Protein AF-A0A968VNU8-F1 (afdb_monomer)

Nearest PDB structures (foldseek):
  8bqs-assembly1_Dn  TM=1.997E-01  e=6.671E+00  Tetrahymena thermophila SB210

Sequence (228 aa):
MAGILHDALRLPAYGGQLFDPDRFAFLEGRGAGSQWRETAAAPIPINNRTVLHLLEALQRLQIRVGGTVEPRKLSFRALDIEQIGHVYEGLLDHTAVRATGTIVGLVGTKNKEPEVALEELERLHLQGDPDLLGFLNKVTGRSDSALKKLIPSPESKTLDPQERNQLLIACHNDPALLQRMLPWVKLIRPDTFGIPMVIPAGSCVCDAGIRSPRDGDALYPPKTLTEE

Secondary structure (DSSP, 8-state):
-PPEEETTEEE----SGGG-TTTTGGGGTPPTT--TTTS---PPP--HHHHHHHHHHHHEEEEEETTEEEEEE--GGG--HHHHHHHHHHHHTEEEEE-SS-EEEB--STT---EEEHHHHHHHHHH-HHHHHHHHHHHH---HHHHHHHS--TTTT---HHHHHHHHHHTTT-HHHHHHHGGGTTTBPB-TTSSB-EE-TT-EEEEE----S------PPPGGGS--

Structure (mmCIF, N/CA/C/O backbone):
data_AF-A0A968VNU8-F1
#
_entry.id   AF-A0A968VNU8-F1
#
loop_
_atom_site.group_PDB
_atom_site.id
_atom_site.type_symbol
_atom_site.label_atom_id
_atom_site.label_alt_id
_atom_site.label_comp_id
_atom_site.label_asym_id
_atom_site.label_entity_id
_atom_site.label_seq_id
_atom_site.pdbx_PDB_ins_code
_atom_site.Cartn_x
_atom_site.Cartn_y
_atom_site.Cartn_z
_atom_site.occupancy
_atom_site.B_iso_or_equiv
_atom_site.auth_seq_id
_atom_site.auth_comp_id
_atom_site.auth_asym_id
_atom_site.auth_atom_id
_atom_site.pdbx_PDB_model_num
ATOM 1 N N . MET A 1 1 ? 19.684 0.352 -21.158 1.00 55.53 1 MET A N 1
ATOM 2 C CA . MET A 1 1 ? 19.599 1.831 -21.287 1.00 55.53 1 MET A CA 1
ATOM 3 C C . MET A 1 1 ? 20.708 2.350 -22.195 1.00 55.53 1 MET A C 1
ATOM 5 O O . MET A 1 1 ? 21.869 2.033 -21.960 1.00 55.53 1 MET A O 1
ATOM 9 N N . ALA A 1 2 ? 20.373 3.131 -23.224 1.00 60.25 2 ALA A N 1
ATOM 10 C CA . ALA A 1 2 ? 21.380 3.821 -24.029 1.00 60.25 2 ALA A CA 1
ATOM 11 C C . ALA A 1 2 ? 22.068 4.906 -23.182 1.00 60.25 2 ALA A C 1
ATOM 13 O O . ALA A 1 2 ? 21.410 5.586 -22.395 1.00 60.25 2 ALA A O 1
ATOM 14 N N . GLY A 1 3 ? 23.389 5.034 -23.305 1.00 66.00 3 GLY A N 1
ATOM 15 C CA . GLY A 1 3 ? 24.137 6.102 -22.644 1.00 66.00 3 GLY A CA 1
ATOM 16 C C . GLY A 1 3 ? 23.683 7.481 -23.121 1.00 66.00 3 GLY A C 1
ATOM 17 O O . GLY A 1 3 ? 23.106 7.618 -24.200 1.00 66.00 3 GLY A O 1
ATOM 18 N N . ILE A 1 4 ? 23.965 8.512 -22.330 1.00 77.44 4 ILE A N 1
ATOM 19 C CA . ILE A 1 4 ? 23.733 9.902 -22.727 1.00 77.44 4 ILE A CA 1
ATOM 20 C C . ILE A 1 4 ? 25.074 10.485 -23.147 1.00 77.44 4 ILE A C 1
ATOM 22 O O . ILE A 1 4 ? 26.011 10.530 -22.350 1.00 77.44 4 ILE A O 1
ATOM 26 N N . LEU A 1 5 ? 25.156 10.947 -24.394 1.00 67.75 5 LEU A N 1
ATOM 27 C CA . LEU A 1 5 ? 26.284 11.730 -24.879 1.00 67.75 5 LEU A CA 1
ATOM 28 C C . LEU A 1 5 ? 25.814 13.169 -25.110 1.00 67.75 5 LEU A C 1
ATOM 30 O O . LEU A 1 5 ? 25.195 13.477 -26.124 1.00 67.75 5 LEU A O 1
ATOM 34 N N . HIS A 1 6 ? 26.081 14.038 -24.141 1.00 79.12 6 HIS A N 1
ATOM 35 C CA . HIS A 1 6 ? 25.845 15.475 -24.226 1.00 79.12 6 HIS A CA 1
ATOM 36 C C . HIS A 1 6 ? 27.107 16.216 -23.762 1.00 79.12 6 HIS A C 1
ATOM 38 O O . HIS A 1 6 ? 27.848 15.702 -22.921 1.00 79.12 6 HIS A O 1
ATOM 44 N N . ASP A 1 7 ? 27.357 17.427 -24.266 1.00 76.94 7 ASP A N 1
ATOM 45 C CA . ASP A 1 7 ? 28.582 18.183 -23.942 1.00 76.94 7 ASP A CA 1
ATOM 46 C C . ASP A 1 7 ? 28.753 18.430 -22.434 1.00 76.94 7 ASP A C 1
ATOM 48 O O . ASP A 1 7 ? 29.863 18.374 -21.912 1.00 76.94 7 ASP A O 1
ATOM 52 N N . ALA A 1 8 ? 27.642 18.628 -21.718 1.00 80.69 8 ALA A N 1
ATOM 53 C CA . ALA A 1 8 ? 27.620 18.823 -20.265 1.00 80.69 8 ALA A CA 1
ATOM 54 C C . ALA A 1 8 ? 27.429 17.531 -19.440 1.00 80.69 8 ALA A C 1
ATOM 56 O O . ALA A 1 8 ? 27.560 17.568 -18.218 1.00 80.69 8 ALA A O 1
ATOM 57 N N . LEU A 1 9 ? 27.077 16.402 -20.068 1.00 70.31 9 LEU A N 1
ATOM 58 C CA . LEU A 1 9 ? 26.777 15.154 -19.363 1.00 70.31 9 LEU A CA 1
ATOM 59 C C . LEU A 1 9 ? 27.103 13.945 -20.238 1.00 70.31 9 LEU A C 1
ATOM 61 O O . LEU A 1 9 ? 26.444 13.689 -21.246 1.00 70.31 9 LEU A O 1
ATOM 65 N N . ARG A 1 10 ? 28.094 13.166 -19.802 1.00 76.44 10 ARG A N 1
ATOM 66 C CA . ARG A 1 10 ? 28.421 11.866 -20.387 1.00 76.44 10 ARG A CA 1
ATOM 67 C C . ARG A 1 10 ? 28.062 10.771 -19.397 1.00 76.44 10 ARG A C 1
ATOM 69 O O . ARG A 1 10 ? 28.742 10.600 -18.390 1.00 76.44 10 ARG A O 1
ATOM 76 N N . LEU A 1 11 ? 26.999 10.037 -19.698 1.00 75.69 11 LEU A N 1
ATOM 77 C CA . LEU A 1 11 ? 26.654 8.795 -19.017 1.00 75.69 11 LEU A CA 1
ATOM 78 C C . LEU A 1 11 ? 26.970 7.642 -19.970 1.00 75.69 11 LEU A C 1
ATOM 80 O O . LEU A 1 11 ? 26.360 7.578 -21.041 1.00 75.69 11 LEU A O 1
ATOM 84 N N . PRO A 1 12 ? 27.913 6.745 -19.631 1.00 66.88 12 PRO A N 1
ATOM 85 C CA . PRO A 1 12 ? 28.132 5.552 -20.434 1.00 66.88 12 PRO A CA 1
ATOM 86 C C . PRO A 1 12 ? 26.841 4.731 -20.488 1.00 66.88 12 PRO A C 1
ATOM 88 O O . PRO A 1 12 ? 26.024 4.764 -19.565 1.00 66.88 12 PRO A O 1
ATOM 91 N N . ALA A 1 13 ? 26.649 3.987 -21.577 1.00 64.75 13 ALA A N 1
ATOM 92 C CA . ALA A 1 13 ? 25.601 2.981 -21.593 1.00 64.75 13 ALA A CA 1
ATOM 93 C C . ALA A 1 13 ? 25.923 1.974 -20.484 1.00 64.75 13 ALA A C 1
ATOM 95 O O . ALA A 1 13 ? 26.979 1.343 -20.516 1.00 64.75 13 ALA A O 1
ATOM 96 N N . TYR A 1 14 ? 25.040 1.847 -19.494 1.00 60.44 14 TYR A N 1
ATOM 97 C CA . TYR A 1 14 ? 25.134 0.781 -18.503 1.00 60.44 14 TYR A CA 1
ATOM 98 C C . TYR A 1 14 ? 24.783 -0.532 -19.218 1.00 60.44 14 TYR A C 1
ATOM 100 O O . TYR A 1 14 ? 23.621 -0.925 -19.314 1.00 60.44 14 TYR A O 1
ATOM 108 N N . GLY A 1 15 ? 25.803 -1.131 -19.836 1.00 52.41 15 GLY A N 1
ATOM 109 C CA . GLY A 1 15 ? 25.737 -2.274 -20.748 1.00 52.41 15 GLY A CA 1
ATOM 110 C C . GLY A 1 15 ? 25.762 -3.624 -20.040 1.00 52.41 15 GLY A C 1
ATOM 111 O O . GLY A 1 15 ? 26.478 -4.519 -20.467 1.00 52.41 15 GLY A O 1
ATOM 112 N N . GLY A 1 16 ? 25.001 -3.759 -18.957 1.00 62.16 16 GLY A N 1
ATOM 113 C CA . GLY A 1 16 ? 24.791 -5.042 -18.296 1.00 62.16 16 GLY A CA 1
ATOM 114 C C . GLY A 1 16 ? 23.534 -5.728 -18.822 1.00 62.16 16 GLY A C 1
ATOM 115 O O . GLY A 1 16 ? 22.562 -5.067 -19.195 1.00 62.16 16 GLY A O 1
ATOM 116 N N . GLN A 1 17 ? 23.511 -7.060 -18.762 1.00 65.38 17 GLN A N 1
ATOM 117 C CA . GLN A 1 17 ? 22.324 -7.865 -19.071 1.00 65.38 17 GLN A CA 1
ATOM 118 C C . GLN A 1 17 ? 21.067 -7.416 -18.302 1.00 65.38 17 GLN A C 1
ATOM 120 O O . GLN A 1 17 ? 19.960 -7.643 -18.778 1.00 65.38 17 GLN A O 1
ATOM 125 N N . LEU A 1 18 ? 21.242 -6.779 -17.135 1.00 67.44 18 LEU A N 1
ATOM 126 C CA . LEU A 1 18 ? 20.182 -6.298 -16.244 1.00 67.44 18 LEU A CA 1
ATOM 127 C C . LEU A 1 18 ? 19.281 -5.213 -16.867 1.00 67.44 18 LEU A C 1
ATOM 129 O O . LEU A 1 18 ? 18.123 -5.097 -16.484 1.00 67.44 18 LEU A O 1
ATOM 133 N N . PHE A 1 19 ? 19.790 -4.438 -17.829 1.00 71.19 19 PHE A N 1
ATOM 134 C CA . PHE A 1 19 ? 19.057 -3.335 -18.469 1.00 71.19 19 PHE A CA 1
ATOM 135 C C . PHE A 1 19 ? 18.886 -3.533 -19.979 1.00 71.19 19 PHE A C 1
ATOM 137 O O . PHE A 1 19 ? 18.749 -2.551 -20.722 1.00 71.19 19 PHE A O 1
ATOM 144 N N . ASP A 1 20 ? 18.933 -4.790 -20.427 1.00 80.62 20 ASP A N 1
ATOM 145 C CA . ASP A 1 20 ? 18.524 -5.175 -21.772 1.00 80.62 20 ASP A CA 1
ATOM 146 C C . ASP A 1 20 ? 16.995 -5.004 -21.886 1.00 80.62 20 ASP A C 1
ATOM 148 O O . ASP A 1 20 ? 16.244 -5.705 -21.193 1.00 80.62 20 ASP A O 1
ATOM 152 N N . PRO A 1 21 ? 16.523 -4.064 -22.728 1.00 82.00 21 PRO A N 1
ATOM 153 C CA . PRO A 1 21 ? 15.108 -3.750 -22.816 1.00 82.00 21 PRO A CA 1
ATOM 154 C C . PRO A 1 21 ? 14.290 -4.935 -23.330 1.00 82.00 21 PRO A C 1
ATOM 156 O O . PRO A 1 21 ? 13.128 -5.041 -22.948 1.00 82.00 21 PRO A O 1
ATOM 159 N N . ASP A 1 22 ? 14.841 -5.813 -24.176 1.00 86.75 22 ASP A N 1
ATOM 160 C CA . ASP A 1 22 ? 14.116 -6.964 -24.736 1.00 86.75 22 ASP A CA 1
ATOM 161 C C . ASP A 1 22 ? 14.070 -8.134 -23.759 1.00 86.75 22 ASP A C 1
ATOM 163 O O . ASP A 1 22 ? 13.045 -8.811 -23.650 1.00 86.75 22 ASP A O 1
ATOM 167 N N . ARG A 1 23 ? 15.135 -8.326 -22.973 1.00 84.81 23 ARG A N 1
ATOM 168 C CA . ARG A 1 23 ? 15.144 -9.318 -21.891 1.00 84.81 23 ARG A CA 1
ATOM 169 C C . ARG A 1 23 ? 14.126 -8.986 -20.801 1.00 84.81 23 ARG A C 1
ATOM 171 O O . ARG A 1 23 ? 13.465 -9.885 -20.283 1.00 84.81 23 ARG A O 1
ATOM 178 N N . PHE A 1 24 ? 14.000 -7.707 -20.454 1.00 84.88 24 PHE A N 1
ATOM 179 C CA . PHE A 1 24 ? 13.098 -7.228 -19.407 1.00 84.88 24 PHE A CA 1
ATOM 180 C C . PHE A 1 24 ? 12.040 -6.278 -19.967 1.00 84.88 24 PHE A C 1
ATOM 182 O O . PHE A 1 24 ? 11.824 -5.189 -19.440 1.00 84.88 24 PHE A O 1
ATOM 189 N N . ALA A 1 25 ? 11.333 -6.722 -21.012 1.00 86.69 25 ALA A N 1
ATOM 190 C CA . ALA A 1 25 ? 10.297 -5.941 -21.695 1.00 86.69 25 ALA A CA 1
ATOM 191 C C . ALA A 1 25 ? 9.264 -5.311 -20.739 1.00 86.69 25 ALA A C 1
ATOM 193 O O . ALA A 1 25 ? 8.807 -4.194 -20.977 1.00 86.69 25 ALA A O 1
ATOM 194 N N . PHE A 1 26 ? 8.953 -5.976 -19.621 1.00 84.06 26 PHE A N 1
ATOM 195 C CA . PHE A 1 26 ? 8.019 -5.463 -18.617 1.00 84.06 26 PHE A CA 1
ATOM 196 C C . PHE A 1 26 ? 8.497 -4.173 -17.922 1.00 84.06 26 PHE A C 1
ATOM 198 O O . PHE A 1 26 ? 7.656 -3.356 -17.553 1.00 84.06 26 PHE A O 1
ATOM 205 N N . LEU A 1 27 ? 9.813 -3.956 -17.762 1.00 83.94 27 LEU A N 1
ATOM 206 C CA . LEU A 1 27 ? 10.361 -2.711 -17.198 1.00 83.94 27 LEU A CA 1
ATOM 207 C C . LEU A 1 27 ? 10.127 -1.525 -18.139 1.00 83.94 27 LEU A C 1
ATOM 209 O O . LEU A 1 27 ? 9.906 -0.406 -17.688 1.00 83.94 27 LEU A O 1
ATOM 213 N N . GLU A 1 28 ? 10.097 -1.798 -19.442 1.00 87.94 28 GLU A N 1
ATOM 214 C CA . GLU A 1 28 ? 9.776 -0.828 -20.490 1.00 87.94 28 GLU A CA 1
ATOM 215 C C . GLU A 1 28 ? 8.257 -0.704 -20.729 1.00 87.94 28 GLU A C 1
ATOM 217 O O . GLU A 1 28 ? 7.822 -0.022 -21.657 1.00 87.94 28 GLU A O 1
ATOM 222 N N . GLY A 1 29 ? 7.431 -1.389 -19.926 1.00 87.25 29 GLY A N 1
ATOM 223 C CA . GLY A 1 29 ? 5.977 -1.441 -20.100 1.00 87.25 29 GLY A CA 1
ATOM 224 C C . GLY A 1 29 ? 5.532 -2.129 -21.391 1.00 87.25 29 GLY A C 1
ATOM 225 O O . GLY A 1 29 ? 4.448 -1.854 -21.902 1.00 87.25 29 GLY A O 1
ATOM 226 N N . ARG A 1 30 ? 6.370 -3.014 -21.940 1.00 91.06 30 ARG A N 1
ATOM 227 C CA . ARG A 1 30 ? 6.097 -3.762 -23.170 1.00 91.06 30 ARG A CA 1
ATOM 228 C C . ARG A 1 30 ? 5.696 -5.207 -22.872 1.00 91.06 30 ARG A C 1
ATOM 230 O O . ARG A 1 30 ? 6.022 -5.770 -21.826 1.00 91.06 30 ARG A O 1
ATOM 237 N N . GLY A 1 31 ? 5.001 -5.827 -23.826 1.00 88.88 31 GLY A N 1
ATOM 238 C CA . GLY A 1 31 ? 4.638 -7.244 -23.764 1.00 88.88 31 GLY A CA 1
ATOM 239 C C . GLY A 1 31 ? 5.853 -8.172 -23.876 1.00 88.88 31 GLY A C 1
ATOM 240 O O . GLY A 1 31 ? 6.856 -7.828 -24.507 1.00 88.88 31 GLY A O 1
ATOM 241 N N . ALA A 1 32 ? 5.759 -9.365 -23.284 1.00 88.25 32 ALA A N 1
ATOM 242 C CA . ALA A 1 32 ? 6.806 -10.382 -23.381 1.00 88.25 32 ALA A CA 1
ATOM 243 C C . ALA A 1 32 ? 7.078 -10.766 -24.850 1.00 88.25 32 ALA A C 1
ATOM 245 O O . ALA A 1 32 ? 6.144 -10.930 -25.632 1.00 88.25 32 ALA A O 1
ATOM 246 N N . GLY A 1 33 ? 8.357 -10.896 -25.221 1.00 88.19 33 GLY A N 1
ATOM 247 C CA . GLY A 1 33 ? 8.783 -11.230 -26.588 1.00 88.19 33 GLY A CA 1
ATOM 248 C C . GLY A 1 33 ? 8.739 -10.072 -27.594 1.00 88.19 33 GLY A C 1
ATOM 249 O O . GLY A 1 33 ? 9.069 -10.274 -28.760 1.00 88.19 33 GLY A O 1
ATOM 250 N N . SER A 1 34 ? 8.351 -8.865 -27.172 1.00 91.44 34 SER A N 1
ATOM 251 C CA . SER A 1 34 ? 8.409 -7.678 -28.032 1.00 91.44 34 SER A CA 1
ATOM 252 C C . SER A 1 34 ? 9.844 -7.175 -28.218 1.00 91.44 34 SER A C 1
ATOM 254 O O . SER A 1 34 ? 10.688 -7.335 -27.334 1.00 91.44 34 SER A O 1
ATOM 256 N N . GLN A 1 35 ? 10.102 -6.482 -29.330 1.00 91.19 35 GLN A N 1
ATOM 257 C CA . GLN A 1 35 ? 11.398 -5.860 -29.623 1.00 91.19 35 GLN A CA 1
ATOM 258 C C . GLN A 1 35 ? 11.346 -4.341 -29.440 1.00 91.19 35 GLN A C 1
ATOM 260 O O . GLN A 1 35 ? 10.434 -3.683 -29.945 1.00 91.19 35 GLN A O 1
ATOM 265 N N . TRP A 1 36 ? 12.340 -3.765 -28.763 1.00 87.81 36 TRP A N 1
ATOM 266 C CA . TRP A 1 36 ? 12.357 -2.343 -28.392 1.00 87.81 36 TRP A CA 1
ATOM 267 C C . TRP A 1 36 ? 12.416 -1.400 -29.599 1.00 87.81 36 TRP A C 1
ATOM 269 O O . TRP A 1 36 ? 12.037 -0.237 -29.495 1.00 87.81 36 TRP A O 1
ATOM 279 N N . ARG A 1 37 ? 12.892 -1.895 -30.749 1.00 89.56 37 ARG A N 1
ATOM 280 C CA . ARG A 1 37 ? 12.937 -1.141 -32.011 1.00 89.56 37 ARG A CA 1
ATOM 281 C C . ARG A 1 37 ? 11.582 -1.047 -32.706 1.00 89.56 37 ARG A C 1
ATOM 283 O O . ARG A 1 37 ? 11.369 -0.122 -33.480 1.00 89.56 37 ARG A O 1
ATOM 290 N N . GLU A 1 38 ? 10.696 -2.004 -32.454 1.00 92.06 38 GLU A N 1
ATOM 291 C CA . GLU A 1 38 ? 9.412 -2.139 -33.152 1.00 92.06 38 GLU A CA 1
ATOM 292 C C . GLU A 1 38 ? 8.237 -1.731 -32.261 1.00 92.06 38 GLU A C 1
ATOM 294 O O . GLU A 1 38 ? 7.221 -1.235 -32.738 1.00 92.06 38 GLU A O 1
ATOM 299 N N . THR A 1 39 ? 8.376 -1.932 -30.951 1.00 91.06 39 THR A N 1
ATOM 300 C CA . THR A 1 39 ? 7.353 -1.628 -29.954 1.00 91.06 39 THR A CA 1
ATOM 301 C C . THR A 1 39 ? 7.827 -0.480 -29.078 1.00 91.06 39 THR A C 1
ATOM 303 O O . THR A 1 39 ? 8.815 -0.613 -28.355 1.00 91.06 39 THR A O 1
ATOM 306 N N . ALA A 1 40 ? 7.102 0.637 -29.120 1.00 90.62 40 ALA A N 1
ATOM 307 C CA . ALA A 1 40 ? 7.378 1.779 -28.260 1.00 90.62 40 ALA A CA 1
ATOM 308 C C . ALA A 1 40 ? 7.283 1.386 -26.776 1.00 90.62 40 ALA A C 1
ATOM 310 O O . ALA A 1 40 ? 6.383 0.647 -26.371 1.00 90.62 40 ALA A O 1
ATOM 311 N N . ALA A 1 41 ? 8.213 1.893 -25.970 1.00 89.31 41 ALA A N 1
ATOM 312 C CA . ALA A 1 41 ? 8.168 1.732 -24.525 1.00 89.31 41 ALA A CA 1
ATOM 313 C C . ALA A 1 41 ? 7.052 2.601 -23.925 1.00 89.31 41 ALA A C 1
ATOM 315 O O . ALA A 1 41 ? 6.873 3.758 -24.311 1.00 89.31 41 ALA A O 1
ATOM 316 N N . ALA A 1 42 ? 6.342 2.052 -22.943 1.00 90.25 42 ALA A N 1
ATOM 317 C CA . ALA A 1 42 ? 5.390 2.771 -22.104 1.00 90.25 42 ALA A CA 1
ATOM 318 C C . ALA A 1 42 ? 5.619 2.398 -20.627 1.00 90.25 42 ALA A C 1
ATOM 320 O O . ALA A 1 42 ? 4.755 1.760 -20.019 1.00 90.25 42 ALA A O 1
ATOM 321 N N . PRO A 1 43 ? 6.792 2.735 -20.048 1.00 85.88 43 PRO A N 1
ATOM 322 C CA . PRO A 1 43 ? 7.146 2.319 -18.696 1.00 85.88 43 PRO A CA 1
ATOM 323 C C . PRO A 1 43 ? 6.114 2.783 -17.669 1.00 85.88 43 PRO A C 1
ATOM 325 O O . PRO A 1 43 ? 5.495 3.841 -17.817 1.00 85.88 43 PRO A O 1
ATOM 328 N N . ILE A 1 44 ? 5.962 2.008 -16.595 1.00 80.56 44 ILE A N 1
ATOM 329 C CA . ILE A 1 44 ? 5.075 2.374 -15.488 1.00 80.56 44 ILE A CA 1
ATOM 330 C C . ILE A 1 44 ? 5.557 3.714 -14.910 1.00 80.56 44 ILE A C 1
ATOM 332 O O . ILE A 1 44 ? 6.738 3.833 -14.571 1.00 80.56 44 ILE A O 1
ATOM 336 N N . PRO A 1 45 ? 4.685 4.730 -14.781 1.00 82.81 45 PRO A N 1
ATOM 337 C CA . PRO A 1 45 ? 5.087 6.008 -14.217 1.00 82.81 45 PRO A CA 1
ATOM 338 C C . PRO A 1 45 ? 5.434 5.831 -12.735 1.00 82.81 45 PRO A C 1
ATOM 340 O O . PRO A 1 45 ? 4.579 5.489 -11.919 1.00 82.81 45 PRO A O 1
ATOM 343 N N . ILE A 1 46 ? 6.693 6.087 -12.379 1.00 82.88 46 ILE A N 1
ATOM 344 C CA . ILE A 1 46 ? 7.174 6.064 -10.993 1.00 82.88 46 ILE A CA 1
ATOM 345 C C . ILE A 1 46 ? 7.460 7.500 -10.559 1.00 82.88 46 ILE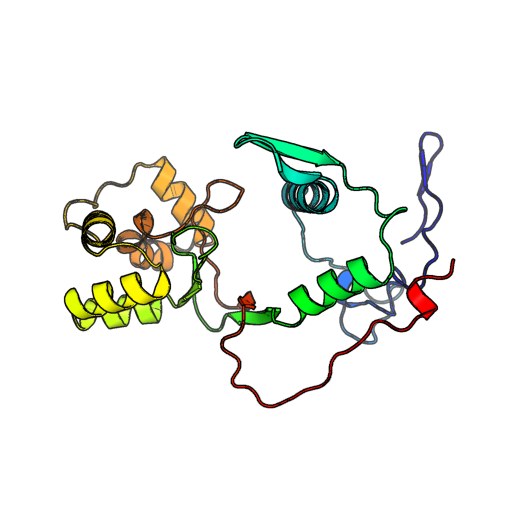 A C 1
ATOM 347 O O . ILE A 1 46 ? 8.177 8.239 -11.231 1.00 82.88 46 ILE A O 1
ATOM 351 N N . ASN A 1 47 ? 6.906 7.911 -9.419 1.00 84.62 47 ASN A N 1
ATOM 352 C CA . ASN A 1 47 ? 7.134 9.247 -8.877 1.00 84.62 47 ASN A CA 1
ATOM 353 C C . ASN A 1 47 ? 8.584 9.397 -8.370 1.00 84.62 47 ASN A C 1
ATOM 355 O O . ASN A 1 47 ? 9.090 8.522 -7.665 1.00 84.62 47 ASN A O 1
ATOM 359 N N . ASN A 1 48 ? 9.234 10.535 -8.639 1.00 87.62 48 ASN A N 1
ATOM 360 C CA . ASN A 1 48 ? 10.591 10.830 -8.152 1.00 87.62 48 ASN A CA 1
ATOM 361 C C . ASN A 1 48 ? 10.731 10.687 -6.627 1.00 87.62 48 ASN A C 1
ATOM 363 O O . ASN A 1 48 ? 11.777 10.262 -6.142 1.00 87.62 48 ASN A O 1
ATOM 367 N N . ARG A 1 49 ? 9.683 11.005 -5.858 1.00 85.19 49 ARG A N 1
ATOM 368 C CA . ARG A 1 49 ? 9.675 10.826 -4.401 1.00 85.19 49 ARG A CA 1
ATOM 369 C C . ARG A 1 49 ? 9.689 9.352 -4.000 1.00 85.19 49 ARG A C 1
ATOM 371 O O . ARG A 1 49 ? 10.332 9.014 -3.015 1.00 85.19 49 ARG A O 1
ATOM 378 N N . THR A 1 50 ? 9.053 8.473 -4.774 1.00 86.44 50 THR A N 1
ATOM 379 C CA . THR A 1 50 ? 9.153 7.019 -4.575 1.00 86.44 50 THR A CA 1
ATOM 380 C C . THR A 1 50 ? 10.589 6.549 -4.785 1.00 86.44 50 THR A C 1
ATOM 382 O O . THR A 1 50 ? 11.116 5.811 -3.957 1.00 86.44 50 THR A O 1
ATOM 385 N N . VAL A 1 51 ? 11.253 7.030 -5.844 1.00 89.00 51 VAL A N 1
ATOM 386 C CA . VAL A 1 51 ? 12.671 6.723 -6.102 1.00 89.00 51 VAL A CA 1
ATOM 387 C C . VAL A 1 51 ? 13.561 7.247 -4.973 1.00 89.00 51 VAL A C 1
ATOM 389 O O . VAL A 1 51 ? 14.441 6.528 -4.510 1.00 89.00 51 VAL A O 1
ATOM 392 N N . LEU A 1 52 ? 13.311 8.466 -4.485 1.00 89.44 52 LEU A N 1
ATOM 393 C CA . LEU A 1 52 ? 14.026 9.029 -3.340 1.00 89.44 52 LEU A CA 1
ATOM 394 C C . LEU A 1 52 ? 13.880 8.139 -2.100 1.00 89.44 52 LEU A C 1
ATOM 396 O O . LEU A 1 52 ? 14.891 7.727 -1.544 1.00 89.44 52 LEU A O 1
ATOM 400 N N . HIS A 1 53 ? 12.652 7.794 -1.707 1.00 86.50 53 HIS A N 1
ATOM 401 C CA . HIS A 1 53 ? 12.393 6.941 -0.540 1.00 86.50 53 HIS A CA 1
ATOM 402 C C . HIS A 1 53 ? 13.050 5.565 -0.666 1.00 86.50 53 HIS A C 1
ATOM 404 O O . HIS A 1 53 ? 13.637 5.075 0.296 1.00 86.50 53 HIS A O 1
ATOM 410 N N . LEU A 1 54 ? 13.015 4.964 -1.860 1.00 87.69 54 LEU A N 1
ATOM 411 C CA . LEU A 1 54 ? 13.709 3.708 -2.140 1.00 87.69 54 LEU A CA 1
ATOM 412 C C . LEU A 1 54 ? 15.223 3.852 -1.933 1.00 87.69 54 LEU A C 1
ATOM 414 O O . LEU A 1 54 ? 15.840 3.050 -1.235 1.00 87.69 54 LEU A O 1
ATOM 418 N N . LEU A 1 55 ? 15.827 4.890 -2.511 1.00 88.44 55 LEU A N 1
ATOM 419 C CA . LEU A 1 55 ? 17.255 5.162 -2.365 1.00 88.44 55 LEU A CA 1
ATOM 420 C C . LEU A 1 55 ? 17.637 5.434 -0.907 1.00 88.44 55 LEU A C 1
ATOM 422 O O . LEU A 1 55 ? 18.702 5.001 -0.473 1.00 88.44 55 LEU A O 1
ATOM 426 N N . GLU A 1 56 ? 16.789 6.124 -0.147 1.00 86.81 56 GLU A N 1
ATOM 427 C CA . GLU A 1 56 ? 17.000 6.349 1.281 1.00 86.81 56 GLU A CA 1
ATOM 428 C C . GLU A 1 56 ? 16.938 5.049 2.079 1.00 86.81 56 GLU A C 1
ATOM 430 O O . GLU A 1 56 ? 17.849 4.808 2.869 1.00 86.81 56 GLU A O 1
ATOM 435 N N . ALA A 1 57 ? 15.940 4.199 1.830 1.00 84.69 57 ALA A N 1
ATOM 436 C CA . ALA A 1 57 ? 15.797 2.900 2.484 1.00 84.69 57 ALA A CA 1
ATOM 437 C C . ALA A 1 57 ? 16.977 1.959 2.187 1.00 84.69 57 ALA A C 1
ATOM 439 O O . ALA A 1 57 ? 17.425 1.231 3.069 1.00 84.69 57 ALA A O 1
ATOM 440 N N . LEU A 1 58 ? 17.522 2.007 0.967 1.00 82.94 58 LEU A N 1
ATOM 441 C CA . LEU A 1 58 ? 18.678 1.199 0.570 1.00 82.94 58 LEU A CA 1
ATOM 442 C C . LEU A 1 58 ? 20.001 1.743 1.125 1.00 82.94 58 LEU A C 1
ATOM 444 O O . LEU A 1 58 ? 20.902 0.976 1.451 1.00 82.94 58 LEU A O 1
ATOM 448 N N . GLN A 1 59 ? 20.153 3.065 1.217 1.00 85.06 59 GLN A N 1
ATOM 449 C CA . GLN A 1 59 ? 21.429 3.684 1.587 1.00 85.06 59 GLN A CA 1
ATOM 450 C C . GLN A 1 59 ? 21.548 4.027 3.068 1.00 85.06 59 GLN A C 1
ATOM 452 O O . GLN A 1 59 ? 22.659 4.304 3.520 1.00 85.06 59 GLN A O 1
ATOM 457 N N . ARG A 1 60 ? 20.451 4.080 3.828 1.00 85.56 60 ARG A N 1
ATOM 458 C CA . ARG A 1 60 ? 20.459 4.488 5.237 1.00 85.56 60 ARG A CA 1
ATOM 459 C C . ARG A 1 60 ? 19.751 3.452 6.096 1.00 85.56 60 ARG A C 1
ATOM 461 O O . ARG A 1 60 ? 18.546 3.265 5.993 1.00 85.56 60 ARG A O 1
ATOM 468 N N . LEU A 1 61 ? 20.500 2.851 7.013 1.00 80.75 61 LEU A N 1
ATOM 469 C CA . LEU A 1 61 ? 19.968 1.940 8.016 1.00 80.75 61 LEU A CA 1
ATOM 470 C C . LEU A 1 61 ? 19.764 2.680 9.340 1.00 80.75 61 LEU A C 1
ATOM 472 O O . LEU A 1 61 ? 20.635 3.429 9.781 1.00 80.75 61 LEU A O 1
ATOM 476 N N . GLN A 1 62 ? 18.628 2.462 9.993 1.00 80.31 62 GLN A N 1
ATOM 477 C CA . GLN A 1 62 ? 18.369 2.990 11.330 1.00 80.31 62 GLN A CA 1
ATOM 478 C C 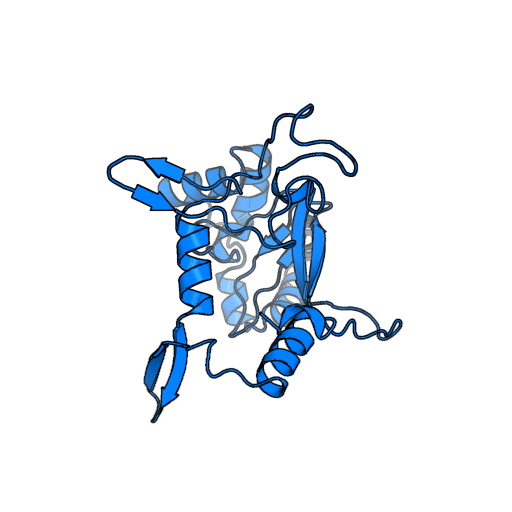. GLN A 1 62 ? 18.916 2.023 12.387 1.00 80.31 62 GLN A C 1
ATOM 480 O O . GLN A 1 62 ? 18.364 0.941 12.582 1.00 80.31 62 GLN A O 1
ATOM 485 N N . ILE A 1 63 ? 19.991 2.403 13.082 1.00 78.12 63 ILE A N 1
ATOM 486 C CA . ILE A 1 63 ? 20.621 1.576 14.122 1.00 78.12 63 ILE A CA 1
ATOM 487 C C . ILE A 1 63 ? 20.249 2.134 15.492 1.00 78.12 63 ILE A C 1
ATOM 489 O O . ILE A 1 63 ? 20.344 3.336 15.729 1.00 78.12 63 ILE A O 1
ATOM 493 N N . ARG A 1 64 ? 19.844 1.260 16.419 1.00 75.12 64 ARG A N 1
ATOM 494 C CA . ARG A 1 64 ? 19.693 1.638 17.829 1.00 75.12 64 ARG A CA 1
ATOM 495 C C . ARG A 1 64 ? 21.032 1.532 18.543 1.00 75.12 64 ARG A C 1
ATOM 497 O O . ARG A 1 64 ? 21.562 0.432 18.670 1.00 75.12 64 ARG A O 1
ATOM 504 N N . VAL A 1 65 ? 21.531 2.648 19.061 1.00 73.25 65 VAL A N 1
ATOM 505 C CA . VAL A 1 65 ? 22.732 2.706 19.902 1.00 73.25 65 VAL A CA 1
ATOM 506 C C . VAL A 1 65 ? 22.384 3.483 21.167 1.00 73.25 65 VAL A C 1
ATOM 508 O O . VAL A 1 65 ? 21.914 4.613 21.097 1.00 73.25 65 VAL A O 1
ATOM 511 N N . GLY A 1 66 ? 22.543 2.857 22.337 1.00 74.94 66 GLY A N 1
ATOM 512 C CA . GLY A 1 66 ? 22.325 3.531 23.626 1.00 74.94 66 GLY A CA 1
ATOM 513 C C . GLY A 1 66 ? 20.911 4.090 23.849 1.00 74.94 66 GLY A C 1
ATOM 514 O O . GLY A 1 66 ? 20.753 5.056 24.581 1.00 74.94 66 GLY A O 1
ATOM 515 N N . GLY A 1 67 ? 19.886 3.516 23.207 1.00 79.19 67 GLY A N 1
ATOM 516 C CA . GLY A 1 67 ? 18.498 3.994 23.294 1.00 79.19 67 GLY A CA 1
ATOM 517 C C . GLY A 1 67 ? 18.108 5.040 22.242 1.00 79.19 67 GLY A C 1
ATOM 518 O O . GLY A 1 67 ? 16.917 5.294 22.068 1.00 79.19 67 GLY A O 1
ATOM 519 N N . THR A 1 68 ? 19.069 5.565 21.479 1.00 75.00 68 THR A N 1
ATOM 520 C CA . THR A 1 68 ? 18.834 6.501 20.371 1.00 75.00 68 THR A CA 1
ATOM 521 C C . THR A 1 68 ? 18.845 5.757 19.037 1.00 75.00 68 THR A C 1
ATOM 523 O O . THR A 1 68 ? 19.608 4.809 18.850 1.00 75.00 68 THR A O 1
ATOM 526 N N . VAL A 1 69 ? 17.971 6.150 18.107 1.00 81.81 69 VAL A N 1
ATOM 527 C CA . VAL A 1 69 ? 17.978 5.648 16.726 1.00 81.81 69 VAL A CA 1
ATOM 528 C C . VAL A 1 69 ? 18.798 6.611 15.877 1.00 81.81 69 VAL A C 1
ATOM 530 O O . VAL A 1 69 ? 18.395 7.757 15.694 1.00 81.81 69 VAL A O 1
ATOM 533 N N . GLU A 1 70 ? 19.924 6.147 15.346 1.00 84.12 70 GLU A N 1
ATOM 534 C CA . GLU A 1 70 ? 20.799 6.943 14.486 1.00 84.12 70 GLU A CA 1
ATOM 535 C C . GLU A 1 70 ? 20.805 6.391 13.051 1.00 84.12 70 GLU A C 1
ATOM 537 O O . GLU A 1 70 ? 20.952 5.177 12.854 1.00 84.12 70 GLU A O 1
ATOM 542 N N . PRO A 1 71 ? 20.643 7.248 12.024 1.00 83.00 71 PRO A N 1
ATOM 543 C CA . PRO A 1 71 ? 20.757 6.827 10.636 1.00 83.00 71 PRO A CA 1
ATOM 544 C C . PRO A 1 71 ? 22.231 6.643 10.258 1.00 83.00 71 PRO A C 1
ATOM 546 O O . PRO A 1 71 ? 23.023 7.586 10.297 1.00 83.00 71 PRO A O 1
ATOM 549 N N . ARG A 1 72 ? 22.602 5.440 9.819 1.00 83.56 72 ARG A N 1
ATOM 550 C CA . ARG A 1 72 ? 23.949 5.117 9.339 1.00 83.56 72 ARG A CA 1
ATOM 551 C C . ARG A 1 72 ? 23.919 4.785 7.855 1.00 83.56 72 ARG A C 1
ATOM 553 O O . ARG A 1 72 ? 23.060 4.036 7.400 1.00 83.56 72 ARG A O 1
ATOM 560 N N . LYS A 1 73 ? 24.868 5.336 7.093 1.00 83.38 73 LYS A N 1
ATOM 561 C CA . LYS A 1 73 ? 25.002 5.009 5.669 1.00 83.38 73 LYS A CA 1
ATOM 562 C C . LYS A 1 73 ? 25.459 3.560 5.490 1.00 83.38 73 LYS A C 1
ATOM 564 O O . LYS A 1 73 ? 26.415 3.140 6.141 1.00 83.38 73 LYS A O 1
ATOM 569 N N . LEU A 1 74 ? 24.800 2.839 4.590 1.00 79.62 74 LEU A N 1
ATOM 570 C CA . LEU A 1 74 ? 25.162 1.493 4.167 1.00 79.62 74 LEU A CA 1
ATOM 571 C C . LEU A 1 74 ? 26.120 1.568 2.971 1.00 79.62 74 LEU A C 1
ATOM 573 O O . LEU A 1 74 ? 25.902 2.337 2.035 1.00 79.62 74 LEU A O 1
ATOM 577 N N . SER A 1 75 ? 27.184 0.766 3.001 1.00 78.56 75 SER A N 1
ATOM 578 C CA . SER A 1 75 ? 28.089 0.585 1.865 1.00 78.56 75 SER A CA 1
ATOM 579 C C . SER A 1 75 ? 27.919 -0.823 1.314 1.00 78.56 75 SER A C 1
ATOM 581 O O . SER A 1 75 ? 28.365 -1.785 1.934 1.00 78.56 75 SER A O 1
ATOM 583 N N . PHE A 1 76 ? 27.322 -0.939 0.127 1.00 75.81 76 PHE A N 1
ATOM 584 C CA . PHE A 1 76 ? 27.120 -2.229 -0.542 1.00 75.81 76 PHE A CA 1
ATOM 585 C C . PHE A 1 76 ? 28.437 -2.924 -0.926 1.00 75.81 76 PHE A C 1
ATOM 587 O O . PHE A 1 76 ? 28.458 -4.136 -1.081 1.00 75.81 76 PHE A O 1
ATOM 594 N N . ARG A 1 77 ? 29.558 -2.188 -1.000 1.00 71.38 77 ARG A N 1
ATOM 595 C CA . ARG A 1 77 ? 30.900 -2.758 -1.242 1.00 71.38 77 ARG A CA 1
ATOM 596 C C . ARG A 1 77 ? 31.401 -3.666 -0.119 1.00 71.38 77 ARG A C 1
ATOM 598 O O . ARG A 1 77 ? 32.338 -4.419 -0.334 1.00 71.38 77 ARG A O 1
ATOM 605 N N . ALA A 1 78 ? 30.848 -3.513 1.081 1.00 70.06 78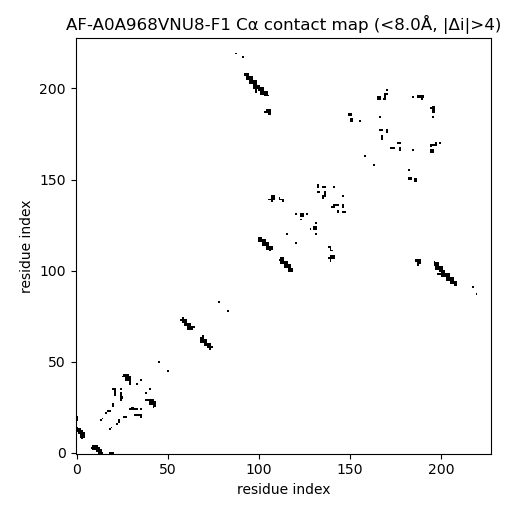 ALA A N 1
ATOM 606 C CA . ALA A 1 78 ? 31.261 -4.254 2.268 1.00 70.06 78 ALA A CA 1
ATOM 607 C C . ALA A 1 78 ? 30.248 -5.342 2.662 1.00 70.06 78 ALA A C 1
ATOM 609 O O . ALA A 1 78 ? 30.366 -5.905 3.747 1.00 70.06 78 ALA A O 1
ATOM 610 N N . LEU A 1 79 ? 29.232 -5.600 1.828 1.00 70.75 79 LEU A N 1
ATOM 611 C CA . LEU A 1 79 ? 28.280 -6.680 2.069 1.00 70.75 79 LEU A CA 1
ATOM 612 C C . LEU A 1 79 ? 28.901 -8.005 1.638 1.00 70.75 79 LEU A C 1
ATOM 614 O O . LEU A 1 79 ? 29.257 -8.178 0.476 1.00 70.75 79 LEU A O 1
ATOM 618 N N . ASP A 1 80 ? 29.013 -8.925 2.590 1.00 75.75 80 ASP A N 1
ATOM 619 C CA . ASP A 1 80 ? 29.426 -10.299 2.326 1.00 75.75 80 ASP A CA 1
ATOM 620 C C . ASP A 1 80 ? 28.246 -11.133 1.793 1.00 75.75 80 ASP A C 1
ATOM 622 O O . ASP A 1 80 ? 27.076 -10.774 1.966 1.00 75.75 80 ASP A O 1
ATOM 626 N N . ILE A 1 81 ? 28.548 -12.273 1.174 1.00 77.56 81 ILE A N 1
ATOM 627 C CA . ILE A 1 81 ? 27.591 -13.226 0.602 1.00 77.56 81 ILE A CA 1
ATOM 628 C C . ILE A 1 81 ? 26.527 -13.625 1.635 1.00 77.56 81 ILE A C 1
ATOM 630 O O . ILE A 1 81 ? 25.349 -13.706 1.295 1.00 77.56 81 ILE A O 1
ATOM 634 N N . GLU A 1 82 ? 26.911 -13.809 2.901 1.00 81.25 82 GLU A N 1
ATOM 635 C CA . GLU A 1 82 ? 25.986 -14.145 3.994 1.00 81.25 82 GLU A CA 1
ATOM 636 C C . GLU A 1 82 ? 24.954 -13.035 4.255 1.00 81.25 82 GLU A C 1
ATOM 638 O O . GLU A 1 82 ? 23.763 -13.303 4.408 1.00 81.25 82 GLU A O 1
ATOM 643 N N . GLN A 1 83 ? 25.383 -11.767 4.240 1.00 73.62 83 GLN A N 1
ATOM 644 C CA . GLN A 1 83 ? 24.495 -10.613 4.437 1.00 73.62 83 GLN A CA 1
ATOM 645 C C . GLN A 1 83 ? 23.498 -10.483 3.282 1.00 73.62 83 GLN A C 1
ATOM 647 O O . GLN A 1 83 ? 22.325 -10.186 3.503 1.00 73.62 83 GLN A O 1
ATOM 652 N N . ILE A 1 84 ? 23.954 -10.731 2.052 1.00 74.38 84 ILE A N 1
ATOM 653 C CA . ILE A 1 84 ? 23.095 -10.742 0.864 1.00 74.38 84 ILE A CA 1
ATOM 654 C C . ILE A 1 84 ? 22.100 -11.908 0.949 1.00 74.38 84 ILE A C 1
ATOM 656 O O . ILE A 1 84 ? 20.916 -11.711 0.685 1.00 74.38 84 ILE A O 1
ATOM 660 N N . GLY A 1 85 ? 22.548 -13.088 1.392 1.00 78.00 85 GLY A N 1
ATOM 661 C CA . GLY A 1 85 ? 21.695 -14.253 1.644 1.00 78.00 85 GLY A CA 1
ATOM 662 C C . GLY A 1 85 ? 20.534 -13.942 2.589 1.00 78.00 85 GLY A C 1
ATOM 663 O O . GLY A 1 85 ? 19.385 -14.200 2.240 1.00 78.00 85 GLY A O 1
ATOM 664 N N . HIS A 1 86 ? 20.805 -13.280 3.717 1.00 76.56 86 HIS A N 1
ATOM 665 C CA . HIS A 1 86 ? 19.761 -12.866 4.661 1.00 76.56 86 HIS A CA 1
ATOM 666 C C . HIS A 1 86 ? 18.738 -11.889 4.068 1.00 76.56 86 HIS A C 1
ATOM 668 O O . HIS A 1 86 ? 17.558 -11.947 4.413 1.00 76.56 86 HIS A O 1
ATOM 674 N N . VAL A 1 87 ? 19.162 -10.993 3.168 1.00 75.69 87 VAL A N 1
ATOM 675 C CA . VAL A 1 87 ? 18.227 -10.103 2.461 1.00 75.69 87 VAL A CA 1
ATOM 676 C C . VAL A 1 87 ? 17.314 -10.914 1.547 1.00 75.69 87 VAL A C 1
ATOM 678 O O . VAL A 1 87 ? 16.106 -10.694 1.559 1.00 75.69 87 VAL A O 1
ATOM 681 N N . TYR A 1 88 ? 17.862 -11.864 0.785 1.00 76.88 88 TYR A N 1
ATOM 682 C CA . TYR A 1 88 ? 17.055 -12.729 -0.076 1.00 76.88 88 TYR A CA 1
ATOM 683 C C . TYR A 1 88 ? 16.065 -13.569 0.725 1.00 76.88 88 TYR A C 1
ATOM 685 O O . TYR A 1 88 ? 14.887 -13.571 0.383 1.00 76.88 88 TYR A O 1
ATOM 693 N N . GLU A 1 89 ? 16.506 -14.209 1.809 1.00 77.81 89 GLU A N 1
ATOM 694 C CA . GLU A 1 89 ? 15.630 -14.974 2.705 1.00 77.81 89 GLU A CA 1
ATOM 695 C C . GLU A 1 89 ? 14.470 -14.121 3.224 1.00 77.81 89 GLU A C 1
ATOM 697 O O . GLU A 1 89 ? 13.317 -14.533 3.131 1.00 77.81 89 GLU A O 1
ATOM 702 N N . GLY A 1 90 ? 14.749 -12.894 3.679 1.00 74.25 90 GLY A N 1
ATOM 703 C CA . GLY A 1 90 ? 13.712 -11.975 4.150 1.00 74.25 90 GLY A CA 1
ATOM 704 C C . GLY A 1 90 ? 12.708 -11.554 3.071 1.00 74.25 90 GLY A C 1
ATOM 705 O O . GLY A 1 90 ? 11.581 -11.181 3.394 1.00 74.25 90 GLY A O 1
ATOM 706 N N . LEU A 1 91 ? 13.083 -11.624 1.791 1.00 71.62 91 LEU A N 1
ATOM 707 C CA . LEU A 1 91 ? 12.200 -11.313 0.667 1.00 71.62 91 LEU A CA 1
ATOM 708 C C . LEU A 1 91 ? 11.376 -12.516 0.191 1.00 71.62 91 LEU A C 1
ATOM 710 O O . LEU A 1 91 ? 10.348 -12.299 -0.445 1.00 71.62 91 LEU A O 1
ATOM 714 N N . LEU A 1 92 ? 11.772 -13.757 0.503 1.00 76.62 92 LEU A N 1
ATOM 715 C CA . LEU A 1 92 ? 11.060 -14.960 0.041 1.00 76.62 92 LEU A CA 1
ATOM 716 C C . LEU A 1 92 ? 9.618 -15.035 0.559 1.00 76.62 92 LEU A C 1
ATOM 718 O O . LEU A 1 92 ? 8.740 -15.538 -0.142 1.00 76.62 92 LEU A O 1
ATOM 722 N N . ASP A 1 93 ? 9.358 -14.481 1.742 1.00 68.25 93 ASP A N 1
ATOM 723 C CA . ASP A 1 93 ? 8.024 -14.473 2.350 1.00 68.25 93 ASP A CA 1
ATOM 724 C C . ASP A 1 93 ? 7.075 -13.420 1.742 1.00 68.25 93 ASP A C 1
ATOM 726 O O . ASP A 1 93 ? 5.905 -13.332 2.126 1.00 68.25 93 ASP A O 1
ATOM 730 N N . HIS A 1 94 ? 7.548 -12.622 0.779 1.00 72.88 94 HIS A N 1
ATOM 731 C CA . HIS A 1 94 ? 6.780 -11.540 0.169 1.00 72.88 94 HIS A CA 1
ATOM 732 C C . HIS A 1 94 ? 6.389 -11.912 -1.259 1.00 72.88 94 HIS A C 1
ATOM 734 O O . HIS A 1 94 ? 7.230 -12.036 -2.148 1.00 72.88 94 HIS A O 1
ATOM 740 N N . THR A 1 95 ? 5.088 -12.058 -1.508 1.00 77.50 95 THR A N 1
ATOM 741 C CA . THR A 1 95 ? 4.566 -12.297 -2.859 1.00 77.50 95 THR A CA 1
ATOM 742 C C . THR A 1 95 ? 3.766 -11.092 -3.330 1.00 77.50 95 THR A C 1
ATOM 744 O O . THR A 1 95 ? 2.847 -10.642 -2.654 1.00 77.50 95 THR A O 1
ATOM 747 N N . ALA A 1 96 ? 4.070 -10.594 -4.529 1.00 81.75 96 ALA A N 1
ATOM 748 C CA . ALA A 1 96 ? 3.224 -9.603 -5.177 1.00 81.75 96 ALA A CA 1
ATOM 749 C C . ALA A 1 96 ? 1.985 -10.286 -5.780 1.00 81.75 96 ALA A C 1
ATOM 751 O O . ALA A 1 96 ? 2.101 -11.152 -6.649 1.00 81.75 96 ALA A O 1
ATOM 752 N N . VAL A 1 97 ? 0.7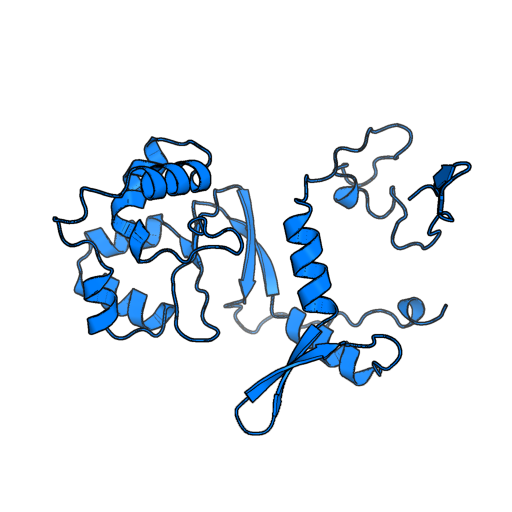99 -9.876 -5.344 1.00 83.31 97 VAL A N 1
ATOM 753 C CA . VAL A 1 97 ? -0.495 -10.344 -5.850 1.00 83.31 97 VAL A CA 1
ATOM 754 C C . VAL A 1 97 ? -1.283 -9.180 -6.436 1.00 83.31 97 VAL A C 1
ATOM 756 O O . VAL A 1 97 ? -1.060 -8.022 -6.089 1.00 83.31 97 VAL A O 1
ATOM 759 N N . ARG A 1 98 ? -2.215 -9.466 -7.349 1.00 83.50 98 ARG A N 1
ATOM 760 C CA . ARG A 1 98 ? -3.139 -8.443 -7.853 1.00 83.50 98 ARG A CA 1
ATOM 761 C C . ARG A 1 98 ? -4.362 -8.358 -6.952 1.00 83.50 98 ARG A C 1
ATOM 763 O O . ARG A 1 98 ? -5.017 -9.370 -6.712 1.00 83.50 98 ARG A O 1
ATOM 770 N N . ALA A 1 99 ? -4.689 -7.149 -6.510 1.00 86.38 99 ALA A N 1
ATOM 771 C CA . ALA A 1 99 ? -5.897 -6.870 -5.751 1.00 86.38 99 ALA A CA 1
ATOM 772 C C . ALA A 1 99 ? -7.137 -7.187 -6.602 1.00 86.38 99 ALA A C 1
ATOM 774 O O . ALA A 1 99 ? -7.296 -6.658 -7.703 1.00 86.38 99 ALA A O 1
ATOM 775 N N . THR A 1 100 ? -8.020 -8.051 -6.106 1.00 86.12 100 THR A N 1
ATOM 776 C CA . THR A 1 100 ? -9.289 -8.394 -6.776 1.00 86.12 100 THR A CA 1
ATOM 777 C C . THR A 1 100 ? -10.411 -7.405 -6.458 1.00 86.12 100 THR A C 1
ATOM 779 O O . THR A 1 100 ? -11.376 -7.311 -7.212 1.00 86.12 100 THR A O 1
ATOM 782 N N . GLY A 1 101 ? -10.267 -6.649 -5.370 1.00 86.94 101 GLY A N 1
ATOM 783 C CA . GLY A 1 101 ? -11.181 -5.609 -4.907 1.00 86.94 101 GLY A CA 1
ATOM 784 C C . GLY A 1 101 ? -10.409 -4.440 -4.302 1.00 86.94 101 GLY A C 1
ATOM 785 O O . GLY A 1 101 ? -9.179 -4.395 -4.388 1.00 86.94 101 GLY A O 1
ATOM 786 N N . THR A 1 102 ? -11.121 -3.492 -3.696 1.00 89.88 102 THR A N 1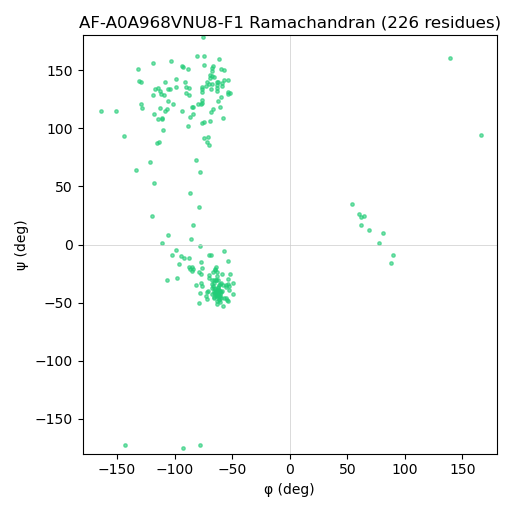
ATOM 787 C CA . THR A 1 102 ? -10.469 -2.367 -3.022 1.00 89.88 102 THR A CA 1
ATOM 788 C C . THR A 1 102 ? -9.896 -2.825 -1.689 1.00 89.88 102 THR A C 1
ATOM 790 O O . THR A 1 102 ? -10.613 -3.338 -0.833 1.00 89.88 102 THR A O 1
ATOM 793 N N . ILE A 1 103 ? -8.603 -2.604 -1.495 1.00 90.75 103 ILE A N 1
ATOM 794 C CA . ILE A 1 103 ? -7.882 -2.931 -0.270 1.00 90.75 103 ILE A CA 1
ATOM 795 C C . ILE A 1 103 ? -7.552 -1.631 0.467 1.00 90.75 103 ILE A C 1
ATOM 797 O O . ILE A 1 103 ? -7.197 -0.623 -0.144 1.00 90.75 103 ILE A O 1
ATOM 801 N N . VAL A 1 104 ? -7.673 -1.648 1.790 1.00 89.94 104 VAL A N 1
ATOM 802 C CA . VAL A 1 104 ? -7.313 -0.535 2.670 1.00 89.94 104 VAL A CA 1
ATOM 803 C C . VAL A 1 104 ? -6.177 -0.941 3.600 1.00 89.94 104 VAL A C 1
ATOM 805 O O . VAL A 1 104 ? -6.206 -2.010 4.209 1.00 89.94 104 VAL A O 1
ATOM 808 N N . GLY A 1 105 ? -5.171 -0.076 3.721 1.00 90.00 105 GLY A N 1
ATOM 809 C CA . GLY A 1 105 ? -4.096 -0.252 4.696 1.00 90.00 105 GLY A CA 1
ATOM 810 C C . GLY A 1 105 ? -4.517 0.320 6.042 1.00 90.00 105 GLY A C 1
ATOM 811 O O . GLY A 1 105 ? -4.768 1.521 6.143 1.00 90.00 105 GLY A O 1
ATOM 812 N N . LEU A 1 106 ? -4.596 -0.506 7.084 1.00 88.75 106 LEU A N 1
ATOM 813 C CA . LEU A 1 106 ? -5.035 -0.064 8.409 1.00 88.75 106 LEU A CA 1
ATOM 814 C C . LEU A 1 106 ? -3.855 0.332 9.297 1.00 88.75 106 LEU A C 1
ATOM 816 O O . LEU A 1 106 ? -2.740 -0.177 9.177 1.00 88.75 106 LEU A O 1
ATOM 820 N N . VAL A 1 107 ? -4.110 1.224 10.253 1.00 87.25 107 VAL A N 1
ATOM 821 C CA . VAL A 1 107 ? -3.102 1.604 11.245 1.00 87.25 107 VAL A CA 1
ATOM 822 C C . VAL A 1 107 ? -2.957 0.498 12.298 1.00 87.25 107 VAL A C 1
ATOM 824 O O . VAL A 1 107 ? -3.790 0.375 13.202 1.00 87.25 107 VAL A O 1
ATOM 827 N N . GLY A 1 108 ? -1.875 -0.278 12.213 1.00 85.25 108 GLY A N 1
ATOM 828 C CA . GLY A 1 108 ? -1.507 -1.297 13.198 1.00 85.25 108 GLY A CA 1
ATOM 829 C C . GLY A 1 108 ? -0.559 -0.820 14.302 1.00 85.25 108 GLY A C 1
ATOM 830 O O . GLY A 1 108 ? -0.246 0.366 14.447 1.00 85.25 108 GLY A O 1
ATOM 831 N N . THR A 1 109 ? -0.132 -1.765 15.141 1.00 83.44 109 THR A N 1
ATOM 832 C CA . THR A 1 109 ? 1.005 -1.596 16.055 1.00 83.44 109 THR A CA 1
ATOM 833 C C . THR A 1 109 ? 2.336 -1.684 15.302 1.00 83.44 109 THR A C 1
ATOM 835 O O . THR A 1 109 ? 2.383 -1.838 14.085 1.00 83.44 109 THR A O 1
ATOM 838 N N . LYS A 1 110 ? 3.455 -1.526 16.013 1.00 75.88 110 LYS A N 1
ATOM 839 C CA . LYS A 1 110 ? 4.791 -1.512 15.406 1.00 75.88 110 LYS A CA 1
ATOM 840 C C . LYS A 1 110 ? 5.030 -2.763 14.550 1.00 75.88 110 LYS A C 1
ATOM 842 O O . LYS A 1 110 ? 4.847 -3.873 15.042 1.00 75.88 110 LYS A O 1
ATOM 847 N N . ASN A 1 111 ? 5.484 -2.559 13.312 1.00 69.69 111 ASN A N 1
ATOM 848 C CA . ASN A 1 111 ? 5.718 -3.600 12.302 1.00 69.69 111 ASN A CA 1
ATOM 849 C C . ASN A 1 111 ? 4.457 -4.380 11.880 1.00 69.69 111 ASN A C 1
ATOM 851 O O . ASN A 1 111 ? 4.573 -5.454 11.299 1.00 69.69 111 ASN A O 1
ATOM 855 N N . LYS A 1 112 ? 3.258 -3.863 12.172 1.00 77.06 112 LYS A N 1
ATOM 856 C CA . LYS A 1 112 ? 1.998 -4.379 11.640 1.00 77.06 112 LYS A CA 1
ATOM 857 C C . LYS A 1 112 ? 1.373 -3.332 10.733 1.00 77.06 112 LYS A C 1
ATOM 859 O O . LYS A 1 112 ? 0.837 -2.332 11.206 1.00 77.06 112 LYS A O 1
ATOM 864 N N . GLU A 1 113 ? 1.403 -3.601 9.438 1.00 81.69 113 GLU A N 1
ATOM 865 C CA . GLU A 1 113 ? 0.752 -2.785 8.414 1.00 81.69 113 GLU A CA 1
ATOM 866 C C . GLU A 1 113 ? -0.251 -3.650 7.651 1.00 81.69 113 GLU A C 1
ATOM 868 O O . GLU A 1 113 ? 0.017 -4.066 6.530 1.00 81.69 113 GLU A O 1
ATOM 873 N N . PRO A 1 114 ? -1.373 -4.020 8.288 1.00 84.12 114 PRO A N 1
ATOM 874 C CA . PRO A 1 114 ? -2.306 -4.946 7.678 1.00 84.12 114 PRO A CA 1
ATOM 875 C C . PRO A 1 114 ? -3.079 -4.292 6.536 1.00 84.12 114 PRO A C 1
ATOM 877 O O . PRO A 1 114 ? -3.611 -3.186 6.664 1.00 84.12 114 PRO A O 1
ATOM 880 N N . GLU A 1 115 ? -3.197 -5.041 5.454 1.00 87.44 115 GLU A N 1
ATOM 881 C CA . GLU A 1 115 ? -3.984 -4.711 4.278 1.00 87.44 115 GLU A CA 1
ATOM 882 C C . GLU A 1 115 ? -5.246 -5.577 4.284 1.00 87.44 115 GLU A C 1
ATOM 884 O O . GLU A 1 115 ? -5.178 -6.801 4.393 1.00 87.44 115 GLU A O 1
ATOM 889 N N . VAL A 1 116 ? -6.418 -4.943 4.245 1.00 86.88 116 VAL A N 1
ATOM 890 C CA . VAL A 1 116 ? -7.713 -5.623 4.387 1.00 86.88 116 VAL A CA 1
ATOM 891 C C . VAL A 1 116 ? -8.632 -5.217 3.243 1.00 86.88 116 VAL A C 1
ATOM 893 O O . VAL A 1 116 ? -8.673 -4.050 2.864 1.00 86.88 116 VAL A O 1
ATOM 896 N N . ALA A 1 117 ? -9.392 -6.167 2.699 1.00 89.00 117 ALA A N 1
ATOM 897 C CA . ALA A 1 117 ? -10.426 -5.864 1.713 1.00 89.00 117 ALA A CA 1
ATOM 898 C C . ALA A 1 117 ? -11.527 -4.983 2.326 1.00 89.00 117 ALA A C 1
ATOM 900 O O . ALA A 1 117 ? -12.026 -5.265 3.418 1.00 89.00 117 ALA A O 1
ATOM 901 N N . LEU A 1 118 ? -11.943 -3.938 1.612 1.00 87.38 118 LEU A N 1
ATOM 902 C CA . LEU A 1 118 ? -13.015 -3.048 2.055 1.00 87.38 118 LEU A CA 1
ATOM 903 C C . LEU A 1 118 ? -14.320 -3.818 2.285 1.00 87.38 118 LEU A C 1
ATOM 905 O O . LEU A 1 118 ? -15.009 -3.591 3.275 1.00 87.38 118 LEU A O 1
ATOM 909 N N . GLU A 1 119 ? -14.619 -4.769 1.403 1.00 86.81 119 GLU A N 1
ATOM 910 C CA . GLU A 1 119 ? -15.803 -5.622 1.481 1.00 86.81 119 GLU A CA 1
ATOM 911 C C . GLU A 1 119 ? -15.837 -6.440 2.780 1.00 86.81 119 GLU A C 1
ATOM 913 O O . GLU A 1 119 ? -16.907 -6.680 3.336 1.00 86.81 119 GLU A O 1
ATOM 918 N N . GLU A 1 120 ? -14.673 -6.846 3.294 1.00 86.50 120 GLU A N 1
ATOM 919 C CA . GLU A 1 120 ? -14.584 -7.588 4.551 1.00 86.50 120 GLU A CA 1
ATOM 920 C C . GLU A 1 120 ? -14.908 -6.693 5.752 1.00 86.50 120 GLU A C 1
ATOM 922 O O . GLU A 1 120 ? -15.635 -7.110 6.656 1.00 86.50 120 GLU A O 1
ATOM 927 N N . LEU A 1 121 ? -14.443 -5.439 5.740 1.00 85.94 121 LEU A N 1
ATOM 928 C CA . LEU A 1 121 ? -14.796 -4.458 6.770 1.00 85.94 121 LEU A CA 1
ATOM 929 C C . LEU A 1 121 ? -16.292 -4.136 6.747 1.00 85.94 121 LEU A C 1
ATOM 931 O O . LEU A 1 121 ? -16.927 -4.115 7.799 1.00 85.94 121 LEU A O 1
ATOM 935 N N . GLU A 1 122 ? -16.868 -3.937 5.561 1.00 87.81 122 GLU A N 1
ATOM 936 C CA . GLU A 1 122 ? -18.304 -3.700 5.389 1.00 87.81 122 GLU A CA 1
ATOM 937 C C . GLU A 1 122 ? -19.133 -4.901 5.869 1.00 87.81 122 GLU A C 1
ATOM 939 O O . GLU A 1 122 ? -20.121 -4.727 6.583 1.00 87.81 122 GLU A O 1
ATOM 944 N N . ARG A 1 123 ? -18.707 -6.129 5.550 1.00 87.88 123 ARG A N 1
ATOM 945 C CA . ARG A 1 123 ? -19.363 -7.364 5.999 1.00 87.88 123 ARG A CA 1
ATOM 946 C C . ARG A 1 123 ? -19.361 -7.495 7.520 1.00 87.88 123 ARG A C 1
ATOM 948 O O . ARG A 1 123 ? -20.404 -7.787 8.101 1.00 87.88 123 ARG A O 1
ATOM 955 N N . LEU A 1 124 ? -18.215 -7.267 8.162 1.00 85.75 124 LEU A N 1
ATOM 956 C CA . LEU A 1 124 ? -18.086 -7.327 9.621 1.00 85.75 124 LEU A CA 1
ATOM 957 C C . LEU A 1 124 ? -18.880 -6.210 10.305 1.00 85.75 124 LEU A C 1
ATOM 959 O O . LEU A 1 124 ? -19.492 -6.439 11.344 1.00 85.75 124 LEU A O 1
ATOM 963 N N . HIS A 1 125 ? -18.945 -5.025 9.695 1.00 85.19 125 HIS A N 1
ATOM 964 C CA . HIS A 1 125 ? -19.778 -3.931 10.192 1.00 85.19 125 HIS A CA 1
ATOM 965 C C . HIS A 1 125 ? -21.267 -4.289 10.216 1.00 85.19 125 HIS A C 1
ATOM 967 O O . HIS A 1 125 ? -21.963 -3.961 11.173 1.00 85.19 125 HIS A O 1
ATOM 973 N N . LEU A 1 126 ? -21.750 -4.991 9.185 1.00 84.88 126 LEU A N 1
ATOM 974 C CA . LEU A 1 126 ? -23.137 -5.458 9.107 1.00 84.88 126 LEU A CA 1
ATOM 975 C C . LEU A 1 126 ? -23.450 -6.582 10.109 1.00 84.88 126 LEU A C 1
ATOM 977 O O . LEU A 1 126 ? -24.598 -6.715 10.525 1.00 84.88 126 LEU A O 1
ATOM 981 N N . GLN A 1 127 ? -22.455 -7.393 10.482 1.00 83.62 127 GLN A N 1
ATOM 982 C CA . GLN A 1 127 ? -22.598 -8.477 11.467 1.00 83.62 127 GLN A CA 1
ATOM 983 C C . GLN A 1 127 ? -22.622 -7.949 12.907 1.00 83.62 127 GLN A C 1
ATOM 985 O O . GLN A 1 127 ? -23.360 -8.474 13.741 1.00 83.62 127 GLN A O 1
ATOM 990 N N . GLY A 1 128 ? -21.883 -6.869 13.173 1.00 81.50 128 GLY A N 1
ATOM 991 C CA . GLY A 1 128 ? -21.957 -6.101 14.408 1.00 81.50 128 GLY A CA 1
ATOM 992 C C . GLY A 1 128 ? -20.592 -5.659 14.936 1.00 81.50 128 GLY A C 1
ATOM 993 O O . GLY A 1 128 ? -19.545 -6.236 14.641 1.00 81.50 128 GLY A O 1
ATOM 994 N N . ASP A 1 129 ? -20.618 -4.650 15.806 1.00 79.12 129 ASP A N 1
ATOM 995 C CA . ASP A 1 129 ? -19.425 -4.079 16.438 1.00 79.12 129 ASP A CA 1
ATOM 996 C C . ASP A 1 129 ? -18.514 -5.070 17.197 1.00 79.12 129 ASP A C 1
ATOM 998 O O . ASP A 1 129 ? -17.295 -4.868 17.148 1.00 79.12 129 ASP A O 1
ATOM 1002 N N . PRO A 1 130 ? -19.000 -6.118 17.907 1.00 82.69 130 PRO A N 1
ATOM 1003 C CA . PRO A 1 130 ? -18.095 -7.022 18.622 1.00 82.69 130 PRO A CA 1
ATOM 1004 C C . PRO A 1 130 ? -17.219 -7.857 17.677 1.00 82.69 130 PRO A C 1
ATOM 1006 O O . PRO A 1 130 ? -16.033 -8.036 17.961 1.00 82.69 130 PRO A O 1
ATOM 1009 N N . ASP A 1 131 ? -17.761 -8.307 16.543 1.00 84.19 131 ASP A N 1
ATOM 1010 C CA . ASP A 1 131 ? -17.019 -9.105 15.559 1.00 84.19 131 ASP A CA 1
ATOM 1011 C C . ASP A 1 131 ? -15.999 -8.245 14.807 1.00 84.19 131 ASP A C 1
ATOM 1013 O O . ASP A 1 131 ? -14.840 -8.639 14.641 1.00 84.19 131 ASP A O 1
ATOM 1017 N N . LEU A 1 132 ? -16.391 -7.018 14.441 1.00 85.12 132 LEU A N 1
ATOM 1018 C CA . LEU A 1 132 ? -15.493 -6.030 13.847 1.00 85.12 132 LEU A CA 1
ATOM 1019 C C . LEU A 1 132 ? -14.323 -5.697 14.784 1.00 85.12 132 LEU A C 1
ATOM 1021 O O . LEU A 1 132 ? -13.169 -5.680 14.354 1.00 85.12 132 LEU A O 1
ATOM 1025 N N . LEU A 1 133 ? -14.593 -5.461 16.072 1.00 85.19 133 LEU A N 1
ATOM 1026 C CA . LEU A 1 133 ? -13.553 -5.186 17.065 1.00 85.19 133 LEU A CA 1
ATOM 1027 C C . LEU A 1 133 ? -12.606 -6.371 17.254 1.00 85.19 133 LEU A C 1
ATOM 1029 O O . LEU A 1 133 ? -11.391 -6.170 17.283 1.00 85.19 133 LEU A O 1
ATOM 1033 N N . GLY A 1 134 ? -13.139 -7.593 17.339 1.00 85.69 134 GLY A N 1
ATOM 1034 C CA . GLY A 1 134 ? -12.332 -8.807 17.459 1.00 85.69 134 GLY A CA 1
ATOM 1035 C C . GLY A 1 134 ? -11.403 -9.010 16.260 1.00 85.69 134 GLY A C 1
ATOM 1036 O O . GLY A 1 134 ? -10.210 -9.284 16.429 1.00 85.69 134 GLY A O 1
ATOM 1037 N N . PHE A 1 135 ? -11.921 -8.802 15.047 1.00 86.19 135 PHE A N 1
ATOM 1038 C CA . PHE A 1 135 ? -11.128 -8.853 13.821 1.00 86.19 135 PHE A CA 1
ATOM 1039 C C . PHE A 1 135 ? -10.047 -7.767 13.795 1.00 86.19 135 PHE A C 1
ATOM 1041 O O . PHE A 1 135 ? -8.865 -8.070 13.611 1.00 86.19 135 PHE A O 1
ATOM 1048 N N . LEU A 1 136 ? -10.421 -6.508 14.043 1.00 86.12 136 LEU A N 1
ATOM 1049 C CA . LEU A 1 136 ? -9.486 -5.386 14.040 1.00 86.12 136 LEU A CA 1
ATOM 1050 C C . LEU A 1 136 ? -8.401 -5.551 15.107 1.00 86.12 136 LEU A C 1
ATOM 1052 O O . LEU A 1 136 ? -7.242 -5.265 14.818 1.00 86.12 136 LEU A O 1
ATOM 1056 N N . ASN A 1 137 ? -8.716 -6.048 16.304 1.00 87.56 137 ASN A N 1
ATOM 1057 C CA . ASN A 1 137 ? -7.720 -6.316 17.345 1.00 87.56 137 ASN A CA 1
ATOM 1058 C C . ASN A 1 137 ? -6.722 -7.388 16.882 1.00 87.56 137 ASN A C 1
ATOM 1060 O O . ASN A 1 137 ? -5.512 -7.156 16.908 1.00 87.56 137 ASN A O 1
ATOM 1064 N N . LYS A 1 138 ? -7.207 -8.515 16.345 1.00 86.19 138 LYS A N 1
ATOM 1065 C CA . LYS A 1 138 ? -6.348 -9.591 15.825 1.00 86.19 138 LYS A CA 1
ATOM 1066 C C . LYS A 1 138 ? -5.393 -9.092 14.734 1.00 86.19 138 LYS A C 1
ATOM 1068 O O . LYS A 1 138 ? -4.197 -9.397 14.761 1.00 86.19 138 LYS A O 1
ATOM 1073 N N . VAL A 1 139 ? -5.923 -8.311 13.797 1.00 83.44 139 VAL A N 1
ATOM 1074 C CA . VAL A 1 139 ? -5.212 -7.859 12.596 1.00 83.44 139 VAL A CA 1
ATOM 1075 C C . VAL A 1 139 ? -4.268 -6.692 12.905 1.00 83.44 139 VAL A C 1
ATOM 1077 O O . VAL A 1 139 ? -3.077 -6.753 12.605 1.00 83.44 139 VAL A O 1
ATOM 1080 N N . THR A 1 140 ? -4.755 -5.652 13.580 1.00 83.56 140 THR A N 1
ATOM 1081 C CA . THR A 1 140 ? -3.972 -4.440 13.885 1.00 83.56 140 THR A CA 1
ATOM 1082 C C . THR A 1 140 ? -3.104 -4.582 15.138 1.00 83.56 140 THR A C 1
ATOM 1084 O O . THR A 1 140 ? -2.133 -3.845 15.304 1.00 83.56 140 THR A O 1
ATOM 1087 N N . GLY A 1 141 ? -3.426 -5.517 16.038 1.00 82.75 141 GLY A N 1
ATOM 1088 C CA . GLY A 1 141 ? -2.797 -5.661 17.354 1.00 82.75 141 GLY A CA 1
ATOM 1089 C C . GLY A 1 141 ? -3.121 -4.529 18.335 1.00 82.75 141 GLY A C 1
ATOM 1090 O O . GLY A 1 141 ? -2.425 -4.389 19.340 1.00 82.75 141 GLY A O 1
ATOM 1091 N N . ARG A 1 142 ? -4.103 -3.673 18.028 1.00 84.56 142 ARG A N 1
ATOM 1092 C CA . ARG A 1 142 ? -4.512 -2.548 18.880 1.00 84.56 142 ARG A CA 1
ATOM 1093 C C . ARG A 1 142 ? -5.569 -2.969 19.893 1.00 84.56 142 ARG A C 1
ATOM 1095 O O . ARG A 1 142 ? -6.371 -3.853 19.625 1.00 84.56 142 ARG A O 1
ATOM 1102 N N . SER A 1 143 ? -5.590 -2.291 21.042 1.00 84.12 143 SER A N 1
ATOM 1103 C CA . SER A 1 143 ? -6.595 -2.537 22.077 1.00 84.12 143 SER A CA 1
ATOM 1104 C C . SER A 1 143 ? -7.991 -2.108 21.625 1.00 84.12 143 SER A C 1
ATOM 1106 O O . SER A 1 143 ? -8.155 -1.100 20.933 1.00 84.12 143 SER A O 1
ATOM 1108 N N . ASP A 1 144 ? -9.011 -2.802 22.123 1.00 81.88 144 ASP A N 1
ATOM 1109 C CA . ASP A 1 144 ? -10.418 -2.493 21.847 1.00 81.88 144 ASP A CA 1
ATOM 1110 C C . ASP A 1 144 ? -10.774 -1.043 22.198 1.00 81.88 144 ASP A C 1
ATOM 1112 O O . ASP A 1 144 ? -11.549 -0.396 21.502 1.00 81.88 144 ASP A O 1
ATOM 1116 N N . SER A 1 145 ? -10.176 -0.494 23.260 1.00 80.75 145 SER A N 1
ATOM 1117 C CA . SER A 1 145 ? -10.376 0.899 23.676 1.00 80.75 145 SER A CA 1
ATOM 1118 C C . SER A 1 145 ? -9.838 1.920 22.670 1.00 80.75 145 SER A C 1
ATOM 1120 O O . SER A 1 145 ? -10.406 3.004 22.543 1.00 80.75 145 SER A O 1
ATOM 1122 N N . ALA A 1 146 ? -8.753 1.598 21.961 1.00 81.75 146 ALA A N 1
ATOM 1123 C CA . ALA A 1 146 ? -8.210 2.439 20.902 1.00 81.75 146 ALA A CA 1
ATOM 1124 C C . ALA A 1 146 ? -9.039 2.290 19.623 1.00 81.75 146 ALA A C 1
ATOM 1126 O O . ALA A 1 146 ? -9.369 3.289 18.992 1.00 81.75 146 ALA A O 1
ATOM 1127 N N . LEU A 1 147 ? -9.435 1.060 19.286 1.00 82.75 147 LEU A N 1
ATOM 1128 C CA . LEU A 1 147 ? -10.253 0.774 18.110 1.00 82.75 147 LEU A CA 1
ATOM 1129 C C . LEU A 1 147 ? -11.645 1.403 18.214 1.00 82.75 147 LEU A C 1
ATOM 1131 O O . LEU A 1 147 ? -12.072 2.043 17.265 1.00 82.75 147 LEU A O 1
ATOM 1135 N N . LYS A 1 148 ? -12.304 1.361 19.378 1.00 81.25 148 LYS A N 1
ATOM 1136 C CA . LYS A 1 148 ? -13.604 2.027 19.605 1.00 81.25 148 LYS A CA 1
ATOM 1137 C C . LYS A 1 148 ? -13.584 3.542 19.375 1.00 81.25 148 LYS A C 1
ATOM 1139 O O . LYS A 1 148 ? -14.621 4.110 19.071 1.00 81.25 148 LYS A O 1
ATOM 1144 N N . LYS A 1 149 ? -12.429 4.206 19.516 1.00 80.06 149 LYS A N 1
ATOM 1145 C CA . LYS A 1 149 ? -12.280 5.641 19.195 1.00 80.06 149 LYS A CA 1
ATOM 1146 C C . LYS A 1 149 ? -12.147 5.904 17.693 1.00 80.06 149 LYS A C 1
ATOM 1148 O O . LYS A 1 149 ? -12.369 7.029 17.252 1.00 80.06 149 LYS A O 1
ATOM 1153 N N . LEU A 1 150 ? -11.694 4.899 16.946 1.00 74.94 150 LEU A N 1
ATOM 1154 C CA . LEU A 1 150 ? -11.407 4.974 15.514 1.00 74.94 150 LEU A CA 1
ATOM 1155 C C . LEU A 1 150 ? -12.558 4.424 14.665 1.00 74.94 150 LEU A C 1
ATOM 1157 O O . LEU A 1 150 ? -12.742 4.881 13.541 1.00 74.94 150 LEU A O 1
ATOM 1161 N N . ILE A 1 151 ? -13.324 3.473 15.205 1.00 72.25 151 ILE A N 1
ATOM 1162 C CA . ILE A 1 151 ? -14.589 3.003 14.639 1.00 72.25 151 ILE A CA 1
ATOM 1163 C C . ILE A 1 151 ? -15.566 4.187 14.611 1.00 72.25 151 ILE A C 1
ATOM 1165 O O . ILE A 1 151 ? -15.572 5.002 15.539 1.00 72.25 151 ILE A O 1
ATOM 1169 N N . PRO A 1 152 ? -16.359 4.323 13.541 1.00 63.03 1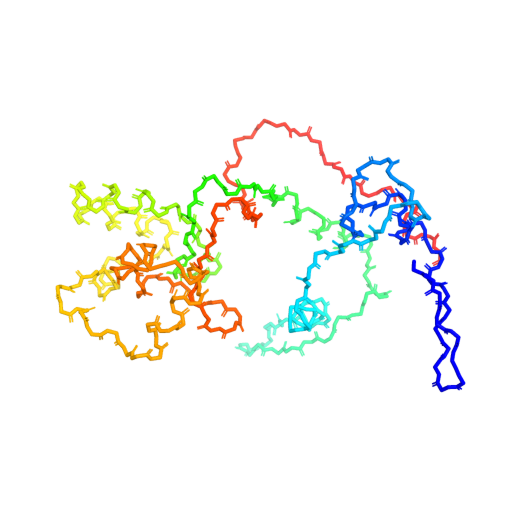52 PRO A N 1
ATOM 1170 C CA . PRO A 1 152 ? -17.225 5.471 13.336 1.00 63.03 152 PRO A CA 1
ATOM 1171 C C . PRO A 1 152 ? -18.224 5.654 14.487 1.00 63.03 152 PRO A C 1
ATOM 1173 O O . PRO A 1 152 ? -19.215 4.939 14.590 1.00 63.03 152 PRO A O 1
ATOM 1176 N N . SER A 1 153 ? -18.018 6.687 15.308 1.00 55.28 153 SER A N 1
ATOM 1177 C CA . SER A 1 153 ? -19.135 7.329 16.001 1.00 55.28 153 SER A CA 1
ATOM 1178 C C . SER A 1 153 ? -19.988 8.067 14.957 1.00 55.28 153 SER A C 1
ATOM 1180 O O . SER A 1 153 ? -19.418 8.684 14.048 1.00 55.28 153 SER A O 1
ATOM 1182 N N . PRO A 1 154 ? -21.330 8.093 15.090 1.00 52.28 154 PRO A N 1
ATOM 1183 C CA . PRO A 1 154 ? -22.263 8.743 14.147 1.00 52.28 154 PRO A CA 1
ATOM 1184 C C . PRO A 1 154 ? -22.008 10.250 13.907 1.00 52.28 154 PRO A C 1
ATOM 1186 O O . PRO A 1 154 ? -22.629 10.873 13.046 1.00 52.28 154 PRO A O 1
ATOM 1189 N N . GLU A 1 155 ? -21.065 10.818 14.652 1.00 46.91 155 GLU A N 1
ATOM 1190 C CA . GLU A 1 155 ? -20.671 12.222 14.740 1.00 46.91 155 GLU A CA 1
ATOM 1191 C C .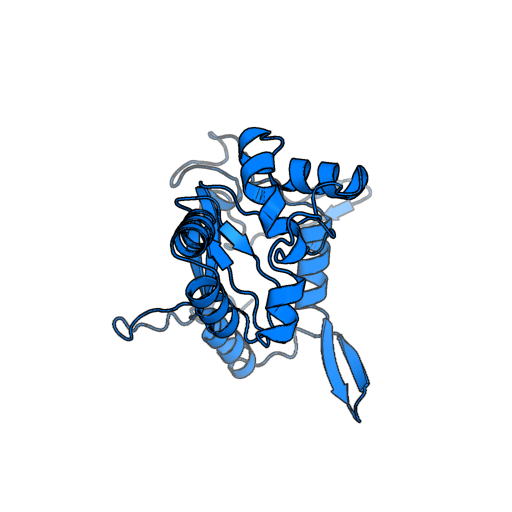 GLU A 1 155 ? -19.498 12.574 13.805 1.00 46.91 155 GLU A C 1
ATOM 1193 O O . GLU A 1 155 ? -19.213 13.745 13.577 1.00 46.91 155 GLU A O 1
ATOM 1198 N N . SER A 1 156 ? -18.843 11.584 13.182 1.00 52.22 156 SER A N 1
ATOM 1199 C CA . SER A 1 156 ? -17.738 11.802 12.230 1.00 52.22 156 SER A CA 1
ATOM 1200 C C . SER A 1 156 ? -18.216 12.214 10.823 1.00 52.22 156 SER A C 1
ATOM 1202 O O . SER A 1 156 ? -17.590 11.863 9.825 1.00 52.22 156 SER A O 1
ATOM 1204 N N . LYS A 1 157 ? -19.341 12.939 10.725 1.00 54.38 157 LYS A N 1
ATOM 1205 C CA . LYS A 1 157 ? -19.935 13.393 9.451 1.00 54.38 157 LYS A CA 1
ATOM 1206 C C . LYS A 1 157 ? -19.226 14.595 8.825 1.00 54.38 157 LYS A C 1
ATOM 1208 O O . LYS A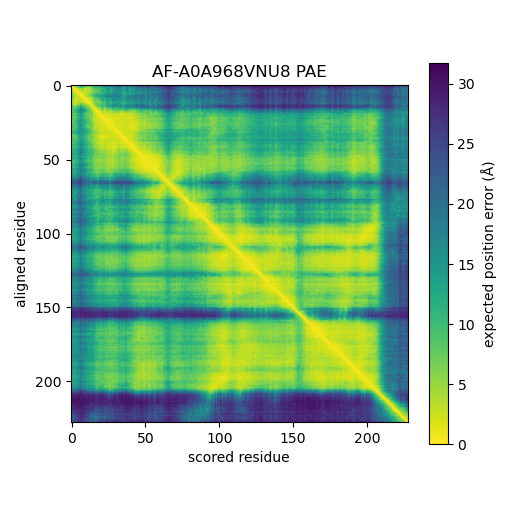 1 157 ? -19.431 14.861 7.643 1.00 54.38 157 LYS A O 1
ATOM 1213 N N . THR A 1 158 ? -18.388 15.304 9.573 1.00 56.50 158 THR A N 1
ATOM 1214 C CA . THR A 1 158 ? -17.632 16.454 9.067 1.00 56.50 158 THR A CA 1
ATOM 1215 C C . THR A 1 158 ? -16.148 16.118 9.056 1.00 56.50 158 THR A C 1
ATOM 1217 O O . THR A 1 158 ? -15.449 16.342 10.040 1.00 56.50 158 THR A O 1
ATOM 1220 N N . LEU A 1 159 ? -15.681 15.540 7.949 1.00 66.75 159 LEU A N 1
ATOM 1221 C CA . LEU A 1 159 ? -14.256 15.580 7.623 1.00 66.75 159 LEU A CA 1
ATOM 1222 C C . LEU A 1 159 ? -13.880 17.011 7.268 1.00 66.75 159 LEU A C 1
ATOM 1224 O O . LEU A 1 159 ? -14.686 17.723 6.655 1.00 66.75 159 LEU A O 1
ATOM 1228 N N . ASP A 1 160 ? -12.661 17.408 7.616 1.00 79.06 160 ASP A N 1
ATOM 1229 C CA . ASP A 1 160 ? -12.121 18.660 7.111 1.00 79.06 160 ASP A CA 1
ATOM 1230 C C . ASP A 1 160 ? -12.126 18.633 5.565 1.00 79.06 160 ASP A C 1
ATOM 1232 O O . ASP A 1 160 ? -11.880 17.574 4.965 1.00 79.06 160 ASP A O 1
ATOM 1236 N N . PRO A 1 161 ? -12.427 19.748 4.870 1.00 81.56 161 PRO A N 1
ATOM 1237 C CA . PRO A 1 161 ? -12.424 19.773 3.411 1.00 81.56 161 PRO A CA 1
ATOM 1238 C C . PRO A 1 161 ? -11.106 19.282 2.796 1.00 81.56 161 PRO A C 1
ATOM 1240 O O . PRO A 1 161 ? -11.132 18.705 1.706 1.00 81.56 161 PRO A O 1
ATOM 1243 N N . GLN A 1 162 ? -9.969 19.455 3.485 1.00 82.75 162 GLN A N 1
ATOM 1244 C CA . GLN A 1 162 ? -8.677 18.952 3.019 1.00 82.75 162 GLN A CA 1
ATOM 1245 C C . GLN A 1 162 ? -8.582 17.428 3.132 1.00 82.75 162 GLN A C 1
ATOM 1247 O O . GLN A 1 162 ? -8.220 16.779 2.152 1.00 82.75 162 GLN A O 1
ATOM 1252 N N . GLU A 1 163 ? -8.966 16.845 4.270 1.00 81.00 163 GLU A N 1
ATOM 1253 C CA . GLU A 1 163 ? -8.980 15.387 4.475 1.00 81.00 163 GLU A CA 1
ATOM 1254 C C . GLU A 1 163 ? -9.923 14.695 3.486 1.00 81.00 163 GLU A C 1
ATOM 1256 O O . GLU A 1 163 ? -9.598 13.657 2.907 1.00 81.00 163 GLU A O 1
ATOM 1261 N N . ARG A 1 164 ? -11.085 15.307 3.227 1.00 84.69 164 ARG A N 1
ATOM 1262 C CA . ARG A 1 164 ? -12.035 14.809 2.230 1.00 84.69 164 ARG A CA 1
ATOM 1263 C C . ARG A 1 164 ? -11.435 14.819 0.824 1.00 84.69 164 ARG A C 1
ATOM 1265 O O . ARG A 1 164 ? -11.640 13.867 0.074 1.00 84.69 164 ARG A O 1
ATOM 1272 N N . ASN A 1 165 ? -10.712 15.878 0.462 1.00 86.50 165 ASN A N 1
ATOM 1273 C CA . ASN A 1 165 ? -10.049 15.969 -0.837 1.00 86.50 165 ASN A CA 1
ATOM 1274 C C . ASN A 1 165 ? -8.912 14.939 -0.958 1.00 86.50 165 ASN A C 1
ATOM 1276 O O . ASN A 1 165 ? -8.812 14.243 -1.962 1.00 86.50 165 ASN A O 1
ATOM 1280 N N . GLN A 1 166 ? -8.108 14.758 0.093 1.00 86.88 166 GLN A N 1
ATOM 1281 C CA . GLN A 1 166 ? -7.069 13.724 0.132 1.00 86.88 166 GLN A CA 1
ATOM 1282 C C . GLN A 1 166 ? -7.648 12.315 -0.020 1.00 86.88 166 GLN A C 1
ATOM 1284 O O . GLN A 1 166 ? -7.108 11.511 -0.776 1.00 86.88 166 GLN A O 1
ATOM 1289 N N . LEU A 1 167 ? -8.769 12.023 0.642 1.00 85.81 167 LEU A N 1
ATOM 1290 C CA . LEU A 1 167 ? -9.450 10.739 0.498 1.00 85.81 167 LEU A CA 1
ATOM 1291 C C . LEU A 1 167 ? -10.016 10.546 -0.916 1.00 85.81 167 LEU A C 1
ATOM 1293 O O . LEU A 1 167 ? -9.949 9.444 -1.454 1.00 85.81 167 LEU A O 1
ATOM 1297 N N . LEU A 1 168 ? -10.535 11.604 -1.545 1.00 88.44 168 LEU A N 1
ATOM 1298 C CA . LEU A 1 168 ? -10.999 11.549 -2.933 1.00 88.44 168 LEU A CA 1
ATOM 1299 C C . LEU A 1 168 ? -9.844 11.254 -3.902 1.00 88.44 168 LEU A C 1
ATOM 1301 O O . LEU A 1 168 ? -10.002 10.427 -4.799 1.00 88.44 168 LEU A O 1
ATOM 1305 N N . ILE A 1 169 ? -8.678 11.867 -3.682 1.00 88.00 169 ILE A N 1
ATOM 1306 C CA . ILE A 1 169 ? -7.455 11.578 -4.442 1.00 88.00 169 ILE A CA 1
ATOM 1307 C C . ILE A 1 169 ? -7.042 10.111 -4.249 1.00 88.00 169 ILE A C 1
ATOM 1309 O O . ILE A 1 169 ? -6.769 9.430 -5.236 1.00 88.00 169 ILE A O 1
ATOM 1313 N N . ALA A 1 170 ? -7.062 9.604 -3.010 1.00 87.44 170 ALA A N 1
ATOM 1314 C CA . ALA A 1 170 ? -6.772 8.199 -2.700 1.00 87.44 170 ALA A CA 1
ATOM 1315 C C . ALA A 1 170 ? -7.746 7.228 -3.390 1.00 87.44 170 ALA A C 1
ATOM 1317 O O . ALA A 1 170 ? -7.364 6.147 -3.822 1.00 87.44 170 ALA A O 1
ATOM 1318 N N . CYS A 1 171 ? -9.006 7.635 -3.547 1.00 88.88 171 CYS A N 1
ATOM 1319 C CA . CYS A 1 171 ? -10.040 6.876 -4.249 1.00 88.88 171 CYS A CA 1
ATOM 1320 C C . CYS A 1 171 ? -10.012 7.078 -5.776 1.00 88.88 171 CYS A C 1
ATOM 1322 O O . CYS A 1 171 ? -11.012 6.807 -6.434 1.00 88.88 171 CYS A O 1
ATOM 1324 N N . HIS A 1 172 ? -8.921 7.592 -6.356 1.00 85.94 172 HIS A N 1
ATOM 1325 C CA . HIS A 1 172 ? -8.804 7.874 -7.795 1.00 85.94 172 HIS A CA 1
ATOM 1326 C C . HIS A 1 172 ? -9.922 8.769 -8.359 1.00 85.94 172 HIS A C 1
ATOM 1328 O O . HIS A 1 172 ? -10.328 8.626 -9.511 1.00 85.94 172 HIS A O 1
ATOM 1334 N N . ASN A 1 173 ? -10.401 9.725 -7.559 1.00 87.12 173 ASN A N 1
ATOM 1335 C CA . ASN A 1 173 ? -11.532 10.602 -7.867 1.00 87.12 173 ASN A CA 1
ATOM 1336 C C . ASN A 1 173 ? -12.878 9.879 -8.075 1.00 87.12 173 ASN A C 1
ATOM 1338 O O . ASN A 1 173 ? -13.776 10.442 -8.700 1.00 87.12 173 ASN A O 1
ATOM 1342 N N . ASP A 1 174 ? -13.052 8.672 -7.524 1.00 89.06 174 ASP A N 1
ATOM 1343 C CA . ASP A 1 174 ? -14.336 7.967 -7.527 1.00 89.06 174 ASP A CA 1
ATOM 1344 C C . ASP A 1 174 ? -15.235 8.433 -6.356 1.00 89.06 174 ASP A C 1
ATOM 1346 O O . ASP A 1 174 ? -14.943 8.152 -5.184 1.00 89.06 174 ASP A O 1
ATOM 1350 N N . PRO A 1 175 ? -16.358 9.128 -6.633 1.00 87.06 175 PRO A N 1
ATOM 1351 C CA . PRO A 1 175 ? -17.268 9.594 -5.593 1.00 87.06 175 PRO A CA 1
ATOM 1352 C C . PRO A 1 175 ? -18.044 8.458 -4.911 1.00 87.06 175 PRO A C 1
ATOM 1354 O O . PRO A 1 175 ? -18.454 8.625 -3.761 1.00 87.06 175 PRO A O 1
ATOM 1357 N N . ALA A 1 176 ? -18.261 7.320 -5.579 1.00 88.50 176 ALA A N 1
ATOM 1358 C CA . ALA A 1 176 ? -18.956 6.177 -4.993 1.00 88.50 176 ALA A CA 1
ATOM 1359 C C . ALA A 1 176 ? -18.063 5.480 -3.961 1.00 88.50 176 ALA A C 1
ATOM 1361 O O . ALA A 1 176 ? -18.503 5.199 -2.842 1.00 88.50 176 ALA A O 1
ATOM 1362 N N . LEU A 1 177 ? -16.787 5.283 -4.302 1.00 87.44 177 LEU A N 1
ATOM 1363 C CA . LEU A 1 177 ? -15.802 4.734 -3.376 1.00 87.44 177 LEU A CA 1
ATOM 1364 C C . LEU A 1 177 ? -15.559 5.668 -2.187 1.00 87.44 177 LEU A C 1
ATOM 1366 O O . LEU A 1 177 ? -15.487 5.200 -1.052 1.00 87.44 177 LEU A O 1
ATOM 1370 N N . LEU A 1 178 ? -15.535 6.986 -2.419 1.00 87.19 178 LEU A N 1
ATOM 1371 C CA . LEU A 1 178 ? -15.417 7.972 -1.345 1.00 87.19 178 LEU A CA 1
ATOM 1372 C C . LEU A 1 178 ? -16.493 7.765 -0.272 1.00 87.19 178 LEU A C 1
ATOM 1374 O O . LEU A 1 178 ? -16.162 7.721 0.909 1.00 87.19 178 LEU A O 1
ATOM 1378 N N . GLN A 1 179 ? -17.765 7.614 -0.663 1.00 85.81 179 GLN A N 1
ATOM 1379 C CA . GLN A 1 179 ? -18.872 7.425 0.286 1.00 85.81 179 GLN A CA 1
ATOM 1380 C C . GLN A 1 179 ? -18.718 6.144 1.112 1.00 85.81 179 GLN A C 1
ATOM 1382 O O . GLN A 1 179 ? -18.970 6.167 2.316 1.00 85.81 179 GLN A O 1
ATOM 1387 N N . ARG A 1 180 ? -18.246 5.057 0.488 1.00 87.94 180 ARG A N 1
ATOM 1388 C CA . ARG A 1 180 ? -17.938 3.792 1.176 1.00 87.94 180 ARG A CA 1
ATOM 1389 C C . ARG A 1 180 ? -16.768 3.926 2.152 1.00 87.94 180 ARG A C 1
ATOM 1391 O O . ARG A 1 180 ? -16.755 3.248 3.171 1.00 87.94 180 ARG A O 1
ATOM 1398 N N . MET A 1 181 ? -15.811 4.813 1.873 1.00 86.25 181 MET A N 1
ATOM 1399 C CA . MET A 1 181 ? -14.607 5.017 2.691 1.00 86.25 181 MET A CA 1
ATOM 1400 C C . MET A 1 181 ? -14.784 5.972 3.874 1.00 86.25 181 MET A C 1
ATOM 1402 O O . MET A 1 181 ? -14.020 5.885 4.836 1.00 86.25 181 MET A O 1
ATOM 1406 N N . LEU A 1 182 ? -15.777 6.868 3.839 1.00 83.75 182 LEU A N 1
ATOM 1407 C CA . LEU A 1 182 ? -16.028 7.838 4.917 1.00 83.75 182 LEU A CA 1
ATOM 1408 C C . LEU A 1 182 ? -16.062 7.219 6.330 1.00 83.75 182 LEU A C 1
ATOM 1410 O O . LEU A 1 182 ? -15.458 7.812 7.227 1.00 83.75 182 LEU A O 1
ATOM 1414 N N . PRO A 1 183 ? -16.700 6.053 6.565 1.00 84.06 183 PRO A N 1
ATOM 1415 C CA . PRO A 1 183 ? -16.743 5.441 7.894 1.00 84.06 183 PRO A CA 1
ATOM 1416 C C . PRO A 1 183 ? -15.371 4.957 8.386 1.00 84.06 183 PRO A C 1
ATOM 1418 O O . PRO A 1 183 ? -15.149 4.854 9.589 1.00 84.06 183 PRO A O 1
ATOM 1421 N N . TRP A 1 184 ? -14.444 4.676 7.468 1.00 86.31 184 TRP A N 1
ATOM 1422 C CA . TRP A 1 184 ? -13.185 3.981 7.741 1.00 86.31 184 TRP A CA 1
ATOM 1423 C C . TRP A 1 184 ? -11.973 4.909 7.808 1.00 86.31 184 TRP A C 1
ATOM 1425 O O . TRP A 1 184 ? -10.903 4.484 8.230 1.00 86.31 184 TRP A O 1
ATOM 1435 N N . VAL A 1 185 ? -12.118 6.182 7.437 1.00 84.56 185 VAL A N 1
ATOM 1436 C CA . VAL A 1 185 ? -10.998 7.118 7.229 1.00 84.56 185 VAL A CA 1
ATOM 1437 C C . VAL A 1 185 ? -10.023 7.223 8.411 1.00 84.56 185 VAL A C 1
ATOM 1439 O O . VAL A 1 185 ? -8.819 7.312 8.203 1.00 84.56 185 VAL A O 1
ATOM 1442 N N . LYS A 1 186 ? -10.510 7.132 9.657 1.00 85.75 186 LYS A N 1
ATOM 1443 C CA . LYS A 1 186 ? -9.673 7.195 10.872 1.00 85.75 186 LYS A CA 1
ATOM 1444 C C . LYS A 1 186 ? -8.902 5.903 11.155 1.00 85.75 186 LYS A C 1
ATOM 1446 O O . LYS A 1 186 ? -7.938 5.915 11.918 1.00 85.75 186 LYS A O 1
ATOM 1451 N N . LEU A 1 187 ? -9.340 4.786 10.579 1.00 86.75 187 LEU A N 1
ATOM 1452 C CA . LEU A 1 187 ? -8.673 3.489 10.677 1.00 86.75 187 LEU A CA 1
ATOM 1453 C C . LEU A 1 187 ? -7.596 3.320 9.601 1.00 86.75 187 LEU A C 1
ATOM 1455 O O . LEU A 1 187 ? -6.693 2.501 9.784 1.00 86.75 187 LEU A O 1
ATOM 1459 N N . ILE A 1 188 ? -7.674 4.093 8.515 1.00 89.44 188 ILE A N 1
ATOM 1460 C CA . ILE A 1 188 ? -6.752 4.012 7.383 1.00 89.44 188 ILE A CA 1
ATOM 1461 C C . ILE A 1 188 ? -5.418 4.672 7.741 1.00 89.44 188 ILE A C 1
ATOM 1463 O O . ILE A 1 188 ? -5.352 5.773 8.288 1.00 89.44 188 ILE A O 1
A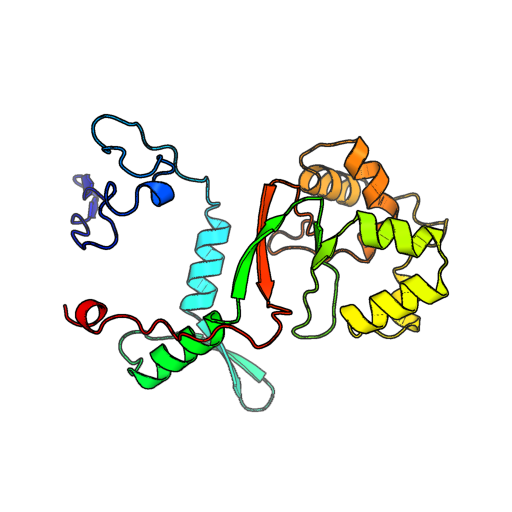TOM 1467 N N . ARG A 1 189 ? -4.327 3.977 7.422 1.00 90.69 189 ARG A N 1
ATOM 1468 C CA . ARG A 1 189 ? -2.963 4.469 7.588 1.00 90.69 189 ARG A CA 1
ATOM 1469 C C . ARG A 1 189 ? -2.638 5.472 6.481 1.00 90.69 189 ARG A C 1
ATOM 1471 O O . ARG A 1 189 ? -2.907 5.175 5.321 1.00 90.69 189 ARG A O 1
ATOM 1478 N N . PRO A 1 190 ? -2.017 6.623 6.789 1.00 89.75 190 PRO A N 1
ATOM 1479 C CA . PRO A 1 190 ? -1.456 7.475 5.750 1.00 89.75 190 PRO A CA 1
ATOM 1480 C C . PRO A 1 190 ? -0.256 6.785 5.085 1.00 89.75 190 PRO A C 1
ATOM 1482 O O . PRO A 1 190 ? 0.497 6.053 5.730 1.00 89.75 190 PRO A O 1
ATOM 1485 N N . ASP A 1 191 ? -0.078 6.992 3.791 1.00 86.31 191 ASP A N 1
ATOM 1486 C CA . ASP A 1 191 ? 1.105 6.583 3.043 1.00 86.31 191 ASP A CA 1
ATOM 1487 C C . ASP A 1 191 ? 2.292 7.542 3.290 1.00 86.31 191 ASP A C 1
ATOM 1489 O O . ASP A 1 191 ? 2.242 8.455 4.120 1.00 86.31 191 ASP A O 1
ATOM 1493 N N . THR A 1 192 ? 3.384 7.365 2.543 1.00 81.12 192 THR A N 1
ATOM 1494 C CA . THR A 1 192 ? 4.576 8.229 2.641 1.00 81.12 192 THR A CA 1
ATOM 1495 C C . THR A 1 192 ? 4.355 9.660 2.133 1.00 81.12 192 THR A C 1
ATOM 1497 O O . THR A 1 192 ? 5.223 10.520 2.330 1.00 81.12 192 THR A O 1
ATOM 1500 N N . PHE A 1 193 ? 3.215 9.933 1.493 1.00 80.56 193 PHE A N 1
ATOM 1501 C CA . PHE A 1 193 ? 2.757 11.246 1.042 1.00 80.56 193 PHE A CA 1
ATOM 1502 C C . PHE A 1 193 ? 1.744 11.879 2.008 1.00 80.56 193 PHE A C 1
ATOM 1504 O O . PHE A 1 193 ? 1.400 13.046 1.824 1.00 80.56 193 PHE A O 1
ATOM 1511 N N . GLY A 1 194 ? 1.321 11.164 3.056 1.00 84.81 194 GLY A N 1
ATOM 1512 C CA . GLY A 1 194 ? 0.276 11.608 3.978 1.00 84.81 194 GLY A CA 1
ATOM 1513 C C . GLY A 1 194 ? -1.144 11.374 3.453 1.00 84.81 194 GLY A C 1
ATOM 1514 O O . GLY A 1 194 ? -2.093 11.875 4.046 1.00 84.81 194 GLY A O 1
ATOM 1515 N N . ILE A 1 195 ? -1.295 10.639 2.351 1.00 87.56 195 ILE A N 1
ATOM 1516 C CA . ILE A 1 195 ? -2.574 10.314 1.718 1.00 87.56 195 ILE A CA 1
ATOM 1517 C C . ILE A 1 195 ? -3.084 8.987 2.306 1.00 87.56 195 ILE A C 1
ATOM 1519 O O . ILE A 1 195 ? -2.281 8.081 2.529 1.00 87.56 195 ILE A O 1
ATOM 1523 N N . PRO A 1 196 ? -4.391 8.825 2.582 1.00 90.69 196 PRO A N 1
ATOM 1524 C CA . PRO A 1 196 ? -4.935 7.553 3.057 1.00 90.69 196 PRO A CA 1
ATOM 1525 C C . PRO A 1 196 ? -4.568 6.373 2.139 1.00 90.69 196 PRO A C 1
ATOM 1527 O O . PRO A 1 196 ? -4.756 6.445 0.927 1.00 90.69 196 PRO A O 1
ATOM 1530 N N . MET A 1 197 ? -4.067 5.277 2.717 1.00 91.00 197 MET A N 1
ATOM 1531 C CA . MET A 1 197 ? -3.662 4.069 1.994 1.00 91.00 197 MET A CA 1
ATOM 1532 C C . MET A 1 197 ? -4.879 3.306 1.462 1.00 91.00 197 MET A C 1
ATOM 1534 O O . MET A 1 197 ? -5.445 2.450 2.147 1.00 91.00 197 MET A O 1
ATOM 1538 N N . VAL A 1 198 ? -5.256 3.616 0.226 1.00 91.25 198 VAL A N 1
ATOM 1539 C CA . VAL A 1 198 ? -6.306 2.935 -0.533 1.00 91.25 198 VAL A CA 1
ATOM 1540 C C . VAL A 1 198 ? -5.684 2.339 -1.785 1.00 91.25 198 VAL A C 1
ATOM 1542 O O . VAL A 1 198 ? -4.983 3.019 -2.529 1.00 91.25 198 VAL A O 1
ATOM 1545 N N . ILE A 1 199 ? -5.941 1.057 -2.009 1.00 89.00 199 ILE A N 1
ATOM 1546 C CA . ILE A 1 199 ? -5.414 0.304 -3.136 1.00 89.00 199 ILE A CA 1
ATOM 1547 C C . ILE A 1 199 ? -6.604 -0.173 -3.974 1.00 89.00 199 ILE A C 1
ATOM 1549 O O . ILE A 1 199 ? -7.381 -1.005 -3.500 1.00 89.00 199 ILE A O 1
ATOM 1553 N N . PRO A 1 200 ? -6.795 0.331 -5.205 1.00 88.75 200 PRO A N 1
ATOM 1554 C CA . PRO A 1 200 ? -7.916 -0.086 -6.037 1.00 88.75 200 PRO A CA 1
ATOM 1555 C C . PRO A 1 200 ? -7.696 -1.491 -6.607 1.00 88.75 200 PRO A C 1
ATOM 1557 O O . PRO A 1 200 ? -6.562 -1.977 -6.716 1.00 88.75 200 PRO A O 1
ATOM 1560 N N . ALA A 1 201 ? -8.787 -2.101 -7.068 1.00 87.25 201 ALA A N 1
ATOM 1561 C CA . ALA A 1 201 ? -8.744 -3.357 -7.805 1.00 87.25 201 ALA A CA 1
ATOM 1562 C C . ALA A 1 201 ? -7.791 -3.274 -9.017 1.00 87.25 201 ALA A C 1
ATOM 1564 O O . ALA A 1 201 ? -7.707 -2.257 -9.705 1.00 87.25 201 ALA A O 1
ATOM 1565 N N . GLY A 1 202 ? -7.062 -4.358 -9.278 1.00 82.56 202 GLY A N 1
ATOM 1566 C CA . GLY A 1 202 ? -6.071 -4.472 -10.352 1.00 82.56 202 GLY A CA 1
ATOM 1567 C C . GLY A 1 202 ? -4.651 -4.027 -9.977 1.00 82.56 202 GLY A C 1
ATOM 1568 O O . GLY A 1 202 ? -3.702 -4.413 -10.672 1.00 82.56 202 GLY A O 1
ATOM 1569 N N . SER A 1 203 ? -4.488 -3.286 -8.875 1.00 83.88 203 SER A N 1
ATOM 1570 C CA . SER A 1 203 ? -3.177 -2.893 -8.336 1.00 83.88 203 SER A CA 1
ATOM 1571 C C . SER A 1 203 ? -2.383 -4.090 -7.822 1.00 83.88 203 SER A C 1
ATOM 1573 O O . SER A 1 203 ? -2.959 -5.098 -7.414 1.00 83.88 203 SER A O 1
ATOM 1575 N N . CYS A 1 204 ? -1.055 -3.977 -7.819 1.00 82.19 204 CYS A N 1
ATOM 1576 C CA . CYS A 1 204 ? -0.180 -4.971 -7.205 1.00 82.19 204 CYS A CA 1
ATOM 1577 C C . CYS A 1 204 ? 0.024 -4.652 -5.721 1.00 82.19 204 CYS A C 1
ATOM 1579 O O . CYS A 1 204 ? 0.294 -3.506 -5.367 1.00 82.19 204 CYS A O 1
ATOM 1581 N N . VAL A 1 205 ? -0.078 -5.674 -4.883 1.00 80.75 205 VAL A N 1
ATOM 1582 C CA . VAL A 1 205 ? 0.016 -5.603 -3.425 1.00 80.75 205 VAL A CA 1
ATOM 1583 C C . VAL A 1 205 ? 0.991 -6.665 -2.948 1.00 80.75 205 VAL A C 1
ATOM 1585 O O . VAL A 1 205 ? 1.016 -7.760 -3.509 1.00 80.75 205 VAL A O 1
ATOM 1588 N N . CYS A 1 206 ? 1.810 -6.350 -1.950 1.00 76.38 206 CYS A N 1
ATOM 1589 C CA . CYS A 1 206 ? 2.730 -7.317 -1.366 1.00 76.38 206 CYS A CA 1
ATOM 1590 C C . CYS A 1 206 ? 2.023 -8.058 -0.233 1.00 76.38 206 CYS A C 1
ATOM 1592 O O . CYS A 1 206 ? 1.916 -7.541 0.873 1.00 76.38 206 CYS A O 1
ATOM 1594 N N . ASP A 1 207 ? 1.585 -9.282 -0.501 1.00 67.75 207 ASP A N 1
ATOM 1595 C CA . ASP A 1 207 ? 1.117 -10.180 0.545 1.00 67.75 207 ASP A CA 1
ATOM 1596 C C . ASP A 1 207 ? 2.346 -10.700 1.305 1.00 67.75 207 ASP A C 1
ATOM 1598 O O . ASP A 1 207 ? 3.137 -11.494 0.777 1.00 67.75 207 ASP A O 1
ATOM 1602 N N . ALA A 1 208 ? 2.549 -10.183 2.520 1.00 55.72 208 ALA A N 1
ATOM 1603 C CA . ALA A 1 208 ? 3.470 -10.755 3.496 1.00 55.72 208 ALA A CA 1
ATOM 1604 C C . ALA A 1 208 ? 2.820 -12.046 4.008 1.00 55.72 208 ALA A C 1
ATOM 1606 O O . ALA A 1 208 ? 2.009 -12.032 4.936 1.00 55.72 208 ALA A O 1
ATOM 1607 N N . GLY A 1 209 ? 3.097 -13.136 3.296 1.00 48.88 209 GLY A N 1
ATOM 1608 C CA . GLY A 1 209 ? 2.189 -14.260 3.158 1.00 48.88 209 GLY A CA 1
ATOM 1609 C C . GLY A 1 209 ? 1.656 -14.838 4.466 1.00 48.88 209 GLY A C 1
ATOM 1610 O O . GLY A 1 209 ? 2.395 -15.315 5.324 1.00 48.88 209 GLY A O 1
ATOM 1611 N N . ILE A 1 210 ? 0.334 -14.994 4.507 1.00 34.78 210 ILE A N 1
ATOM 1612 C CA . ILE A 1 210 ? -0.273 -16.215 5.042 1.00 34.78 210 ILE A CA 1
ATOM 1613 C C . ILE A 1 210 ? -0.229 -17.256 3.906 1.00 34.78 210 ILE A C 1
ATOM 1615 O O . ILE A 1 210 ? -1.248 -17.579 3.299 1.00 34.78 210 ILE A O 1
ATOM 1619 N N . ARG A 1 211 ? 0.958 -17.793 3.581 1.00 33.59 211 ARG A N 1
ATOM 1620 C CA . ARG A 1 211 ? 1.055 -19.060 2.834 1.00 33.59 211 ARG A CA 1
ATOM 1621 C C . ARG A 1 211 ? 1.095 -20.222 3.821 1.00 33.59 211 ARG A C 1
ATOM 1623 O O . ARG A 1 211 ? 1.873 -20.233 4.769 1.00 33.59 211 ARG A O 1
ATOM 1630 N N . SER A 1 212 ? 0.243 -21.216 3.574 1.00 30.22 212 SER A N 1
ATOM 1631 C CA . SER A 1 212 ? 0.355 -22.538 4.194 1.00 30.22 212 SER A CA 1
ATOM 1632 C C . SER A 1 212 ? 1.642 -23.238 3.701 1.00 30.22 212 SER A C 1
ATOM 1634 O O . SER A 1 212 ? 1.994 -23.078 2.534 1.00 30.22 212 SER A O 1
ATOM 1636 N N . PRO A 1 213 ? 2.337 -24.021 4.549 1.00 31.70 213 PRO A N 1
ATOM 1637 C CA . PRO A 1 213 ? 3.707 -24.513 4.336 1.00 31.70 213 PRO A CA 1
ATOM 1638 C C . PRO A 1 213 ? 3.801 -25.697 3.359 1.00 31.70 213 PRO A C 1
ATOM 1640 O O . PRO A 1 213 ? 4.201 -26.800 3.736 1.00 31.70 213 PRO A O 1
ATOM 1643 N N . ARG A 1 214 ? 3.419 -25.499 2.096 1.00 34.12 214 ARG A N 1
ATOM 1644 C CA . ARG A 1 214 ? 3.684 -26.447 1.006 1.00 34.12 214 ARG A CA 1
ATOM 1645 C C . ARG A 1 214 ? 3.968 -25.681 -0.275 1.00 34.12 214 ARG A C 1
ATOM 1647 O O . ARG A 1 214 ? 3.043 -25.220 -0.927 1.00 34.12 214 ARG A O 1
ATOM 1654 N N . ASP A 1 215 ? 5.253 -25.449 -0.511 1.00 28.34 215 ASP A N 1
ATOM 1655 C CA . ASP A 1 215 ? 5.958 -25.670 -1.780 1.00 28.34 215 ASP A CA 1
ATOM 1656 C C . ASP A 1 215 ? 7.300 -24.945 -1.667 1.00 28.34 215 ASP A C 1
ATOM 1658 O O . ASP A 1 215 ? 7.409 -23.729 -1.825 1.00 28.34 215 ASP A O 1
ATOM 1662 N N . GLY A 1 216 ? 8.304 -25.715 -1.246 1.00 39.91 216 GLY A N 1
ATOM 1663 C CA . GLY A 1 216 ? 9.682 -25.272 -1.173 1.00 39.91 216 GLY A CA 1
ATOM 1664 C C . GLY A 1 216 ? 10.294 -25.236 -2.564 1.00 39.91 216 GLY A C 1
ATOM 1665 O O . GLY A 1 216 ? 10.179 -26.201 -3.308 1.00 39.91 216 GLY A O 1
ATOM 1666 N N . ASP A 1 217 ? 10.939 -24.121 -2.877 1.00 29.22 217 ASP A N 1
ATOM 1667 C CA . ASP A 1 217 ? 12.278 -24.118 -3.455 1.00 29.22 217 ASP A CA 1
ATOM 1668 C C . ASP A 1 217 ? 12.855 -22.707 -3.306 1.00 29.22 217 ASP A C 1
ATOM 1670 O O . ASP A 1 217 ? 12.337 -21.725 -3.841 1.00 29.22 217 ASP A O 1
ATOM 1674 N N . ALA A 1 218 ? 13.921 -22.596 -2.513 1.00 36.00 218 ALA A N 1
ATOM 1675 C CA . ALA A 1 218 ? 14.676 -21.365 -2.357 1.00 36.00 218 ALA A CA 1
ATOM 1676 C C . ALA A 1 218 ? 15.426 -21.082 -3.668 1.00 36.00 218 ALA A C 1
ATOM 1678 O O . ALA A 1 218 ? 16.410 -21.745 -3.998 1.00 36.00 218 ALA A O 1
ATOM 1679 N N . LEU A 1 219 ? 14.956 -20.098 -4.433 1.00 36.47 219 LEU A N 1
ATOM 1680 C CA . LEU A 1 219 ? 15.666 -19.591 -5.604 1.00 36.47 219 LEU A CA 1
ATOM 1681 C C . LEU A 1 219 ? 16.853 -18.741 -5.134 1.00 36.47 219 LEU A C 1
ATOM 1683 O O . LEU A 1 219 ? 16.730 -17.539 -4.906 1.00 36.47 219 LEU A O 1
ATOM 1687 N N . TYR A 1 220 ? 18.014 -19.378 -4.983 1.00 36.66 220 TYR A N 1
ATOM 1688 C CA . TYR A 1 220 ? 19.285 -18.672 -4.829 1.00 36.66 220 TYR A CA 1
ATOM 1689 C C . TYR A 1 220 ? 19.595 -17.859 -6.098 1.00 36.66 220 TYR A C 1
ATOM 1691 O O . TYR A 1 220 ? 19.417 -18.371 -7.209 1.00 36.66 220 TYR A O 1
ATOM 1699 N N . PRO A 1 221 ? 20.126 -16.629 -5.984 1.00 37.34 221 PRO A N 1
ATOM 1700 C CA . PRO A 1 221 ? 20.679 -15.933 -7.137 1.00 37.34 221 PRO A CA 1
ATOM 1701 C C . PRO A 1 221 ? 21.875 -16.730 -7.679 1.00 37.34 221 PRO A C 1
ATOM 1703 O O . PRO A 1 221 ? 22.746 -17.128 -6.898 1.00 37.34 221 PRO A O 1
ATOM 1706 N N . PRO A 1 222 ? 21.968 -16.975 -8.996 1.00 30.83 222 PRO A N 1
ATOM 1707 C CA . PRO A 1 222 ? 23.146 -17.611 -9.564 1.00 30.83 222 PRO A CA 1
ATOM 1708 C C . PRO A 1 222 ? 24.381 -16.721 -9.353 1.00 30.83 222 PRO A C 1
ATOM 1710 O O . PRO A 1 222 ? 24.336 -15.509 -9.571 1.00 30.83 222 PRO A O 1
ATOM 1713 N N . LYS A 1 223 ? 25.502 -17.350 -8.973 1.00 38.00 223 LYS A N 1
ATOM 1714 C CA . LYS A 1 223 ? 26.809 -16.717 -8.679 1.00 38.00 223 LYS A CA 1
ATOM 1715 C C . LYS A 1 223 ? 27.363 -15.821 -9.798 1.00 38.00 223 LYS A C 1
ATOM 1717 O O . LYS A 1 223 ? 28.265 -15.032 -9.561 1.00 38.00 223 LYS A O 1
ATOM 1722 N N . THR A 1 224 ? 26.807 -15.904 -11.002 1.00 37.78 224 THR A N 1
ATOM 1723 C CA . THR A 1 224 ? 27.175 -15.078 -12.157 1.00 37.78 224 THR A CA 1
ATOM 1724 C C . THR A 1 224 ? 26.758 -13.608 -12.033 1.00 37.78 224 THR A C 1
ATOM 1726 O O . THR A 1 224 ? 27.135 -12.818 -12.886 1.00 37.78 224 THR A O 1
ATOM 1729 N N . LEU A 1 225 ? 25.956 -13.224 -11.030 1.00 38.16 225 LEU A N 1
ATOM 1730 C CA . LEU A 1 225 ? 25.527 -11.828 -10.839 1.00 38.16 225 LEU A CA 1
ATOM 1731 C C . LEU A 1 225 ? 26.503 -10.975 -10.005 1.00 38.16 225 LEU A C 1
ATOM 1733 O O . LEU A 1 225 ? 26.325 -9.763 -9.929 1.00 38.16 225 LEU A O 1
ATOM 1737 N N . THR A 1 226 ? 27.484 -11.598 -9.348 1.00 36.00 226 THR A N 1
ATOM 1738 C CA . THR A 1 226 ? 28.400 -10.950 -8.388 1.00 36.00 226 THR A CA 1
ATOM 1739 C C . THR A 1 226 ? 29.844 -10.834 -8.877 1.00 36.00 226 THR A C 1
ATOM 1741 O O . THR A 1 226 ? 30.683 -10.320 -8.145 1.00 36.00 226 THR A O 1
ATOM 1744 N N . GLU A 1 227 ? 30.144 -11.291 -10.093 1.00 33.91 227 GLU A N 1
ATOM 1745 C CA . GLU A 1 227 ? 31.473 -11.180 -10.703 1.00 33.91 227 GLU A CA 1
ATOM 1746 C C . GLU A 1 227 ? 31.413 -10.274 -11.943 1.00 33.91 227 GLU A C 1
ATOM 1748 O O . GLU A 1 227 ? 31.222 -10.758 -13.054 1.00 33.91 227 GLU A O 1
ATOM 1753 N N . GLU A 1 228 ? 31.568 -8.962 -11.731 1.00 35.62 228 GLU A N 1
ATOM 1754 C CA . GLU A 1 228 ? 32.200 -8.007 -12.664 1.00 35.62 228 GLU A CA 1
ATOM 1755 C C . GLU A 1 228 ? 32.957 -6.927 -11.876 1.00 35.62 228 GLU A C 1
ATOM 1757 O O . GLU A 1 228 ? 32.391 -6.392 -10.891 1.00 35.62 228 GLU A O 1
#

Mean predicted aligned error: 11.75 Å

Foldseek 3Di:
DPWDDDPVDTGHPPPDPVPPCQNCVVQQVHDHNDDCVVDPGDGDDDDVVNVVVVCCVQQWDFDDDPNDTDTDGDDPVPDDPVNVVVVLVQCVLKDKDFAQFKWFFFAAPPPQGDIHHLVVLVVQVVVHDVSSLVVCCVRRVDDSVVVVVQQDDVPLPDDPPVLLVLQCVLVVVDPVVSVSCSRRSSGFDQDPVRRGGMDGGGDIDIPSDPDDPDDDDRDDDPPVVPDD

Solvent-accessible surface area (backbone atoms only — not comparable to full-atom values): 13704 Å² total; per-residue (Å²): 77,83,43,45,87,47,98,92,45,77,43,74,48,59,83,46,82,90,41,36,57,48,84,42,15,63,70,34,45,34,59,86,88,45,48,70,91,82,42,77,72,53,48,76,90,73,57,70,66,57,54,48,53,52,51,44,63,70,36,38,45,79,42,79,54,98,89,43,79,45,79,40,79,56,62,76,91,74,60,50,73,69,60,52,47,54,54,52,58,70,46,68,56,50,44,79,42,67,34,89,47,46,31,35,30,34,62,34,40,94,99,33,76,41,72,42,50,49,69,57,55,54,51,30,56,74,76,27,69,70,60,36,45,54,50,48,28,71,61,24,65,47,56,65,76,60,48,62,74,35,46,68,57,94,76,69,80,73,65,55,72,64,59,49,49,39,41,27,58,40,42,74,67,34,69,70,56,34,64,72,40,60,61,44,56,70,40,38,25,58,44,100,84,67,38,45,34,50,42,54,54,69,39,81,42,73,42,74,54,93,68,74,100,76,81,88,76,87,83,70,82,66,76,78,80,77,73,130

Radius of gyration: 22.3 Å; Cα contacts (8 Å, |Δi|>4): 246; chains: 1; bounding box: 55×46×57 Å

pLDDT: mean 77.07, std 15.53, range [28.34, 92.06]